Protein AF-A0A0C3CID0-F1 (afdb_monomer_lite)

Organism: Piloderma croceum (strain F 1598) (NCBI:txid765440)

Radius of gyration: 25.65 Å; chains: 1; bounding box: 60×82×74 Å

Secondary structure (DSSP, 8-state):
-HHHHHHHHHHHHHHIIII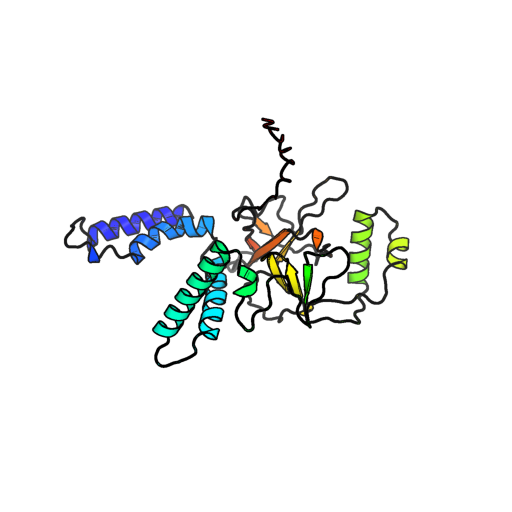ITT-GGGGGGS-HHHHHHHTHHHHHHHH--HHHHHHHHHHHHHHHHHHH---SSSHHHHHHHHHHHHHHHHHHHHHSS-TTTSS-BTBPPTTPPPTTEE--TT-TTEEEEEEEESS----HHHHHHHHHHHHHHH---HHHHHHHS-S---EEEEEEESTT--EEE-TTTS---TT-----EEEE-EEETTEEE--SB--TT--TTTS--EES-B-------GGGEEEEEEEEE----TTS---EEEE--TTTS--------------------

Sequence (293 aa):
IDELEAKIHIWVDLYEEYYYQYREDRLSVCTTVVHGLLHIPENIRYCAPSWATWTFHIERMCGDFQGHLGSKSAPASNINKHVLHGAYLDQLGNRFDMSNELSEVGKKPKGALSQNETIKGSYEDYILRTPHKKKYRPDDNMRRMITDYFREITQANRNTIKARLPDNMPLWGKFHIAHSGDSVRCTMATSRKRSERNMSFVRFELIVFDEPKMIPFLTDGKDATQELTFYRTETAPIITDLATIRAVIGRVQTTGGPSTQQHWGIIDRSSALTRTTFEERDSLSDEDDDDSD

pLDDT: mean 71.73, std 16.12, range [27.69, 97.31]

Structure (mmCIF, N/CA/C/O backbone):
data_AF-A0A0C3CID0-F1
#
_entry.id   AF-A0A0C3CID0-F1
#
loop_
_atom_site.group_PDB
_atom_site.id
_atom_site.type_symbol
_atom_site.label_atom_id
_atom_site.label_alt_id
_atom_site.label_comp_id
_atom_site.label_asym_id
_atom_site.label_entity_id
_atom_site.label_seq_id
_atom_site.pdbx_PDB_ins_code
_atom_site.Cartn_x
_atom_site.Cartn_y
_atom_site.Cartn_z
_atom_site.occupancy
_atom_site.B_iso_or_equiv
_atom_site.auth_seq_id
_atom_site.auth_comp_id
_atom_site.auth_asym_id
_atom_site.auth_atom_id
_atom_site.pdbx_PDB_model_num
ATOM 1 N N . ILE A 1 1 ? 6.503 0.877 21.123 1.00 82.88 1 ILE A N 1
ATOM 2 C CA . ILE A 1 1 ? 5.180 0.223 21.282 1.00 82.88 1 ILE A CA 1
ATOM 3 C C . ILE A 1 1 ? 5.107 -0.426 22.655 1.00 82.88 1 ILE A C 1
ATOM 5 O O . ILE A 1 1 ? 4.116 -0.226 23.335 1.00 82.88 1 ILE A O 1
ATOM 9 N N . ASP A 1 2 ? 6.182 -1.064 23.108 1.00 88.50 2 ASP A N 1
ATOM 10 C CA . ASP A 1 2 ? 6.264 -1.681 24.443 1.00 88.50 2 ASP A CA 1
ATOM 11 C C . ASP A 1 2 ? 5.981 -0.686 25.584 1.00 88.50 2 ASP A C 1
ATOM 13 O O . ASP A 1 2 ? 5.233 -0.982 26.506 1.00 88.50 2 ASP A O 1
ATOM 17 N N . GLU A 1 3 ? 6.469 0.556 25.476 1.00 92.19 3 GLU A N 1
ATOM 18 C CA . GLU A 1 3 ? 6.123 1.615 26.439 1.00 92.19 3 GLU A CA 1
ATOM 19 C C . GLU A 1 3 ? 4.618 1.959 26.436 1.00 92.19 3 GLU A C 1
ATOM 21 O O . GLU A 1 3 ? 4.040 2.247 27.482 1.00 92.19 3 GLU A O 1
ATOM 26 N N . LEU A 1 4 ? 3.969 1.937 25.266 1.00 89.00 4 LEU A N 1
ATOM 27 C CA . LEU A 1 4 ? 2.528 2.183 25.148 1.00 89.00 4 LEU A CA 1
ATOM 28 C C . LEU A 1 4 ? 1.735 1.039 25.783 1.00 89.00 4 LEU A C 1
ATOM 30 O O . LEU A 1 4 ? 0.778 1.300 26.501 1.00 89.00 4 LEU A O 1
ATOM 34 N N . GLU A 1 5 ? 2.146 -0.202 25.534 1.00 93.69 5 GLU A N 1
ATOM 35 C CA . GLU A 1 5 ? 1.552 -1.396 26.134 1.00 93.69 5 GLU A CA 1
ATOM 36 C C . GLU A 1 5 ? 1.617 -1.348 27.657 1.00 93.69 5 GLU A C 1
ATOM 38 O O . GLU A 1 5 ? 0.580 -1.424 28.311 1.00 93.69 5 GLU A O 1
ATOM 43 N N . ALA A 1 6 ? 2.798 -1.079 28.219 1.00 95.81 6 ALA A N 1
ATOM 44 C CA . ALA A 1 6 ? 2.963 -0.922 29.660 1.00 95.81 6 ALA A CA 1
ATOM 45 C C . ALA A 1 6 ? 2.049 0.177 30.233 1.00 95.81 6 ALA A C 1
ATOM 47 O O . ALA A 1 6 ? 1.400 -0.023 31.258 1.00 95.81 6 ALA A O 1
ATOM 48 N N . LYS A 1 7 ? 1.943 1.329 29.557 1.00 96.56 7 LYS A N 1
ATOM 49 C CA . LYS A 1 7 ? 1.062 2.428 29.988 1.00 96.56 7 LYS A CA 1
ATOM 50 C C . LYS A 1 7 ? -0.418 2.066 29.927 1.00 96.56 7 LYS A C 1
ATOM 52 O O . LYS A 1 7 ? -1.167 2.489 30.802 1.00 96.56 7 LYS A O 1
ATOM 57 N N . ILE A 1 8 ? -0.842 1.327 28.903 1.00 95.81 8 ILE A N 1
ATOM 58 C CA . ILE A 1 8 ? -2.231 0.881 28.768 1.00 95.81 8 ILE A CA 1
ATOM 59 C C . ILE A 1 8 ? -2.575 -0.110 29.878 1.00 95.81 8 ILE A C 1
ATOM 61 O O . ILE A 1 8 ? -3.615 0.064 30.503 1.00 95.81 8 ILE A O 1
ATOM 65 N N . HIS A 1 9 ? -1.702 -1.080 30.167 1.00 96.06 9 HIS A N 1
ATOM 66 C CA . HIS A 1 9 ? -1.910 -2.010 31.280 1.00 96.06 9 HIS A CA 1
ATOM 67 C C . HIS A 1 9 ? -2.078 -1.269 32.607 1.00 96.06 9 HIS A C 1
ATOM 69 O O . HIS A 1 9 ? -3.109 -1.419 33.251 1.00 96.06 9 HIS A O 1
ATOM 75 N N . ILE A 1 10 ? -1.148 -0.366 32.937 1.00 97.31 10 ILE A N 1
ATOM 76 C CA . ILE A 1 10 ? -1.233 0.453 34.158 1.00 97.31 10 ILE A CA 1
ATOM 77 C C . ILE A 1 10 ? -2.547 1.245 34.207 1.00 97.31 10 ILE A C 1
ATOM 79 O O . ILE A 1 10 ? -3.172 1.363 35.257 1.00 97.31 10 ILE A O 1
ATOM 83 N N . TRP A 1 11 ? -2.972 1.818 33.080 1.00 97.00 11 TRP A N 1
ATOM 84 C CA . TRP A 1 11 ? -4.213 2.584 33.026 1.00 97.00 11 TRP A CA 1
ATOM 85 C C . TRP A 1 11 ? -5.449 1.706 33.256 1.00 97.00 11 TRP A C 1
ATOM 87 O O . TRP A 1 11 ? -6.351 2.124 33.981 1.00 97.00 11 TRP A O 1
ATOM 97 N N . VAL A 1 12 ? -5.495 0.509 32.660 1.00 96.00 12 VAL A N 1
ATOM 98 C CA . VAL A 1 12 ? -6.604 -0.441 32.839 1.00 96.00 12 VAL A CA 1
ATOM 99 C C . VAL A 1 12 ? -6.645 -0.947 34.280 1.00 96.00 12 VAL A C 1
ATOM 101 O O . VAL A 1 12 ? -7.720 -0.925 34.867 1.00 96.00 12 VAL A O 1
ATOM 104 N N . ASP A 1 13 ? -5.501 -1.272 34.885 1.00 95.62 13 ASP A N 1
ATOM 105 C CA . ASP A 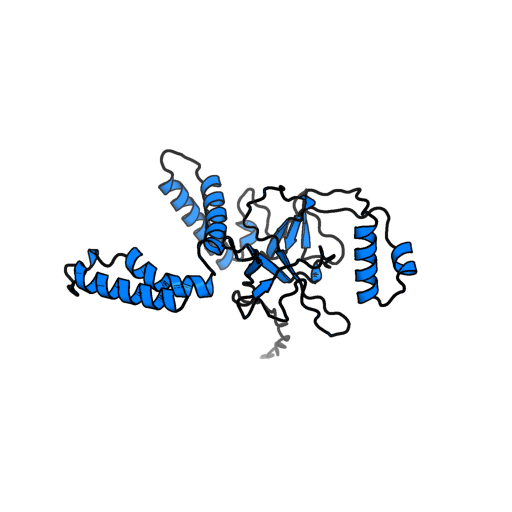1 13 ? -5.422 -1.698 36.291 1.00 95.62 13 ASP A CA 1
ATOM 106 C C . ASP A 1 13 ? -5.985 -0.621 37.237 1.00 95.62 13 ASP A C 1
ATOM 108 O O . ASP A 1 13 ? -6.810 -0.903 38.108 1.00 95.62 13 ASP A O 1
ATOM 112 N N . LEU A 1 14 ? -5.608 0.646 37.022 1.00 97.00 14 LEU A N 1
ATOM 113 C CA . LEU A 1 14 ? -6.138 1.778 37.791 1.00 97.00 14 LEU A CA 1
ATOM 114 C C . LEU A 1 14 ? -7.636 2.002 37.538 1.00 97.00 14 LEU A C 1
ATOM 116 O O . LEU A 1 14 ? -8.379 2.370 38.449 1.00 97.00 14 LEU A O 1
ATOM 120 N N . TYR A 1 15 ? -8.102 1.800 36.304 1.00 96.19 15 TYR A N 1
ATOM 121 C CA . TYR A 1 15 ? -9.524 1.891 35.978 1.00 96.19 15 TYR A CA 1
ATOM 122 C C . TYR A 1 15 ? -10.327 0.803 36.699 1.00 96.19 15 TYR A C 1
ATOM 124 O O . TYR A 1 15 ? -11.385 1.088 37.273 1.00 96.19 15 TYR A O 1
ATOM 132 N N . GLU A 1 16 ? -9.820 -0.428 36.697 1.00 95.00 16 GLU A N 1
ATOM 133 C CA . GLU A 1 16 ? -10.435 -1.549 37.394 1.00 95.00 16 GLU A CA 1
ATOM 134 C C . GLU A 1 16 ? -10.455 -1.319 38.907 1.00 95.00 16 GLU A C 1
ATOM 136 O O . GLU A 1 16 ? -11.486 -1.544 39.536 1.00 95.00 16 GLU A O 1
ATOM 141 N N . GLU A 1 17 ? -9.390 -0.766 39.489 1.00 96.50 17 GLU A N 1
ATOM 142 C CA . GLU A 1 17 ? -9.350 -0.403 40.907 1.00 96.50 17 GLU A CA 1
ATOM 143 C C . GLU A 1 17 ? -10.386 0.679 41.263 1.00 96.50 17 GLU A C 1
ATOM 145 O O . GLU A 1 17 ? -11.175 0.509 42.198 1.00 96.50 17 GLU A O 1
ATOM 150 N N . TYR A 1 18 ? -10.428 1.788 40.517 1.00 96.06 18 TYR A N 1
ATOM 151 C CA . TYR A 1 18 ? -11.278 2.928 40.873 1.00 96.06 18 TYR A CA 1
ATOM 152 C C . TYR A 1 18 ? -12.758 2.727 40.531 1.00 96.06 18 TYR A C 1
ATOM 154 O O . TYR A 1 18 ? -13.631 3.121 41.316 1.00 96.06 18 TYR A O 1
ATOM 162 N N . TYR A 1 19 ? -13.061 2.131 39.376 1.00 94.81 19 TYR A N 1
ATOM 163 C CA . TYR A 1 19 ? -14.426 2.057 38.850 1.00 94.81 19 TYR A CA 1
ATOM 164 C C . TYR A 1 19 ? -15.046 0.672 39.018 1.00 94.81 19 TYR A C 1
ATOM 166 O O . TYR A 1 19 ? -16.114 0.565 39.634 1.00 94.81 19 TYR A O 1
ATOM 174 N N . TYR A 1 20 ? -14.388 -0.379 38.516 1.00 95.00 20 TYR A N 1
ATOM 175 C CA . TYR A 1 20 ? -14.896 -1.754 38.619 1.00 95.00 20 TYR A CA 1
ATOM 176 C C . TYR A 1 20 ? -14.873 -2.255 40.069 1.00 95.00 20 TYR A C 1
ATOM 178 O O . TYR A 1 20 ? -15.806 -2.926 40.512 1.00 95.00 20 TYR A O 1
ATOM 186 N N . GLN A 1 21 ? -13.855 -1.858 40.836 1.00 95.19 21 GLN A N 1
ATOM 187 C CA . GLN A 1 21 ? -13.603 -2.257 42.223 1.00 95.19 21 GLN A CA 1
ATOM 188 C C . GLN A 1 21 ? -13.567 -3.779 42.421 1.00 95.19 21 GLN A C 1
ATOM 190 O O . GLN A 1 21 ? -13.767 -4.255 43.537 1.00 95.19 21 GLN A O 1
ATOM 195 N N . TYR A 1 22 ? -13.354 -4.539 41.342 1.00 92.62 22 TYR A N 1
ATOM 196 C CA . TYR A 1 22 ? -13.409 -6.001 41.318 1.00 92.62 22 TYR A CA 1
ATOM 197 C C . TYR A 1 22 ? -14.726 -6.577 41.860 1.00 92.62 22 TYR A C 1
ATOM 199 O O . TYR A 1 22 ? -14.738 -7.636 42.490 1.00 92.62 22 TYR A O 1
ATOM 207 N N . ARG A 1 23 ? -15.847 -5.876 41.634 1.00 93.25 23 ARG A N 1
ATOM 208 C CA . ARG A 1 23 ? -17.175 -6.325 42.068 1.00 93.25 23 ARG A CA 1
ATOM 209 C C . ARG A 1 23 ? -18.068 -6.666 40.886 1.00 93.25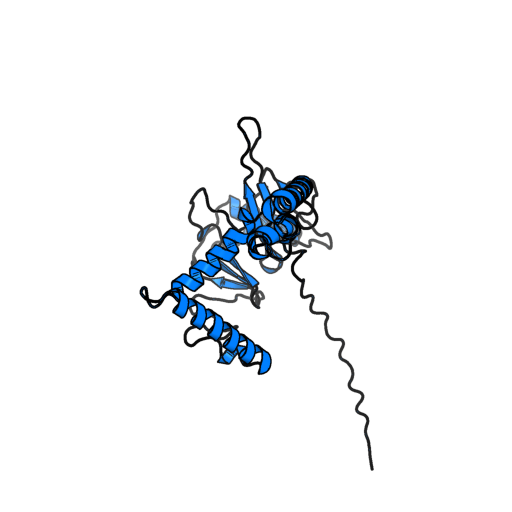 23 ARG A C 1
ATOM 211 O O . ARG A 1 23 ? -18.251 -5.865 39.974 1.00 93.25 23 ARG A O 1
ATOM 218 N N . GLU A 1 24 ? -18.686 -7.839 40.947 1.00 91.81 24 GLU A N 1
ATOM 219 C CA . GLU A 1 24 ? -19.520 -8.373 39.868 1.00 91.81 24 GLU A CA 1
ATOM 220 C C . GLU A 1 24 ? -20.751 -7.495 39.573 1.00 91.81 24 GLU A C 1
ATOM 222 O O . GLU A 1 24 ? -21.125 -7.323 38.414 1.00 91.81 24 GLU A O 1
ATOM 227 N N . ASP A 1 25 ? -21.314 -6.822 40.589 1.00 94.94 25 ASP A N 1
ATOM 228 C CA . ASP A 1 25 ? -22.433 -5.878 40.424 1.00 94.94 25 ASP A CA 1
ATOM 229 C C . ASP A 1 25 ? -22.082 -4.656 39.554 1.00 94.94 25 ASP A C 1
ATOM 231 O O . ASP A 1 25 ? -22.969 -3.929 39.103 1.00 94.94 25 ASP A O 1
ATOM 235 N N . ARG A 1 26 ? -20.790 -4.439 39.286 1.00 92.25 26 ARG A N 1
ATOM 236 C CA . ARG A 1 26 ? -20.262 -3.328 38.491 1.00 92.25 26 ARG A CA 1
ATOM 237 C C . ARG A 1 26 ? -19.734 -3.734 37.126 1.00 92.25 26 ARG A C 1
ATOM 239 O O . ARG A 1 26 ? -19.148 -2.897 36.449 1.00 92.25 26 ARG A O 1
ATOM 246 N N . LEU A 1 27 ? -19.972 -4.964 36.675 1.00 91.00 27 LEU A N 1
ATOM 247 C CA . LEU A 1 27 ? -19.463 -5.456 35.389 1.00 91.00 27 LEU A CA 1
ATOM 248 C C . LEU A 1 27 ? -19.828 -4.552 34.193 1.00 91.00 27 LEU A C 1
ATOM 250 O O . LEU A 1 27 ? -19.095 -4.493 33.210 1.00 91.00 27 LEU A O 1
ATOM 254 N N . SER A 1 28 ? -20.918 -3.785 34.291 1.00 92.25 28 SER A N 1
ATOM 255 C CA . SER A 1 28 ? -21.330 -2.804 33.280 1.00 92.25 28 SER A CA 1
ATOM 256 C C . SER A 1 28 ? -20.288 -1.715 32.979 1.00 92.25 28 SER A C 1
ATOM 258 O O . SER A 1 28 ? -20.345 -1.122 31.901 1.00 92.25 28 SER A O 1
ATOM 260 N N . VAL A 1 29 ? -19.329 -1.456 33.880 1.00 92.44 29 VAL A N 1
ATOM 261 C CA . VAL A 1 29 ? -18.233 -0.497 33.640 1.00 92.44 29 VAL A CA 1
ATOM 262 C C . VAL A 1 29 ? -17.085 -1.105 32.827 1.00 92.44 29 VAL A C 1
ATOM 264 O O . VAL A 1 29 ? -16.349 -0.373 32.166 1.00 92.44 29 VAL A O 1
ATOM 267 N N . CYS A 1 30 ? -16.970 -2.436 32.784 1.00 90.25 30 CYS A N 1
ATOM 268 C CA . CYS A 1 30 ? -15.987 -3.170 31.980 1.00 90.25 30 CYS A CA 1
ATOM 269 C C . CYS A 1 30 ? -16.440 -3.255 30.518 1.00 90.25 30 CYS A C 1
ATOM 271 O O . CYS A 1 30 ? -16.705 -4.322 29.964 1.00 90.25 30 CYS A O 1
ATOM 273 N N . THR A 1 31 ? -16.588 -2.092 29.890 1.00 91.94 31 THR A N 1
ATOM 274 C CA . THR A 1 31 ? -17.070 -1.999 28.513 1.00 91.94 31 THR A CA 1
ATOM 275 C C . THR A 1 31 ? -16.071 -2.601 27.527 1.00 91.94 31 THR A C 1
ATOM 277 O O . THR A 1 31 ? -14.855 -2.570 27.729 1.00 91.94 31 THR A O 1
ATOM 280 N N . THR A 1 32 ? -16.577 -3.057 26.382 1.00 88.50 32 THR A N 1
ATOM 281 C CA . THR A 1 32 ? -15.747 -3.530 25.264 1.00 88.50 32 THR A CA 1
ATOM 282 C C . THR A 1 32 ? -14.724 -2.485 24.809 1.00 88.50 32 THR A C 1
ATOM 284 O O . THR A 1 32 ? -13.664 -2.848 24.316 1.00 88.50 32 THR A O 1
ATOM 287 N N . VAL A 1 33 ? -15.005 -1.190 24.997 1.00 88.44 33 VAL A N 1
ATOM 288 C CA . VAL A 1 33 ? -14.069 -0.106 24.664 1.00 88.44 33 VAL A CA 1
ATOM 289 C C . VAL A 1 33 ? -12.833 -0.148 25.562 1.00 88.44 33 VAL A C 1
ATOM 291 O O . VAL A 1 33 ? -11.723 -0.035 25.051 1.00 88.44 33 VAL A O 1
ATOM 294 N N . VAL A 1 34 ? -13.015 -0.352 26.872 1.00 89.56 34 VAL A N 1
ATOM 295 C CA . VAL A 1 34 ? -11.910 -0.465 27.838 1.00 89.56 34 VAL A CA 1
ATOM 296 C C . VAL A 1 34 ? -11.071 -1.703 27.534 1.00 89.56 34 VAL A C 1
ATOM 298 O O . VAL A 1 34 ? -9.857 -1.594 27.393 1.00 89.56 34 VAL A O 1
ATOM 301 N N . HIS A 1 35 ? -11.714 -2.855 27.317 1.00 88.38 35 HIS A N 1
ATOM 302 C CA . HIS A 1 35 ? -11.013 -4.077 26.912 1.00 88.38 35 HIS A CA 1
ATOM 303 C C . HIS A 1 35 ? -10.277 -3.906 25.572 1.00 88.38 35 HIS A C 1
ATOM 305 O O . HIS A 1 35 ? -9.153 -4.370 25.403 1.00 88.38 35 HIS A O 1
ATOM 311 N N . GLY A 1 36 ? -10.877 -3.173 24.631 1.00 88.56 36 GLY A N 1
ATOM 312 C CA . GLY A 1 36 ? -10.288 -2.853 23.334 1.00 88.56 36 GLY A CA 1
ATOM 313 C C . GLY A 1 36 ? -8.955 -2.106 23.421 1.00 88.56 36 GLY A C 1
ATOM 314 O O . GLY A 1 36 ? -8.133 -2.256 22.518 1.00 88.56 36 GLY A O 1
ATOM 315 N N . LEU A 1 37 ? -8.706 -1.346 24.497 1.00 90.69 37 LEU A N 1
ATOM 316 C CA . LEU A 1 37 ? -7.433 -0.646 24.698 1.00 90.69 37 LEU A CA 1
ATOM 317 C C . LEU A 1 37 ? -6.260 -1.622 24.819 1.00 90.69 37 LEU A C 1
ATOM 319 O O . LEU A 1 37 ? -5.212 -1.366 24.231 1.00 90.69 37 LEU A O 1
ATOM 323 N N . LEU A 1 38 ? -6.451 -2.749 25.514 1.00 91.94 38 LEU A N 1
ATOM 324 C CA . LEU A 1 38 ? -5.417 -3.775 25.710 1.00 91.94 38 LEU A CA 1
ATOM 325 C C . LEU A 1 38 ? -4.932 -4.364 24.381 1.00 91.94 38 LEU A C 1
ATOM 327 O O . LEU A 1 38 ? -3.765 -4.708 24.245 1.00 91.94 38 LEU A O 1
ATOM 331 N N . HIS A 1 39 ? -5.806 -4.399 23.375 1.00 88.69 39 HIS A N 1
ATOM 332 C CA . HIS A 1 39 ? -5.484 -4.909 22.043 1.00 88.69 39 HIS A CA 1
ATOM 333 C C . HIS A 1 39 ? -4.785 -3.878 21.154 1.00 88.69 39 HIS A C 1
ATOM 335 O O . HIS A 1 39 ? -4.296 -4.226 20.085 1.00 88.69 39 HIS A O 1
ATOM 341 N N . ILE A 1 40 ? -4.730 -2.594 21.532 1.00 84.56 40 ILE A N 1
ATOM 342 C CA . ILE A 1 40 ? -4.138 -1.545 20.685 1.00 84.56 40 ILE A CA 1
ATOM 343 C C . ILE A 1 40 ? -2.660 -1.817 20.366 1.00 84.56 40 ILE A C 1
ATOM 345 O O . ILE A 1 40 ? -2.310 -1.727 19.190 1.00 84.56 40 ILE A O 1
ATOM 349 N N . PRO A 1 41 ? -1.772 -2.136 21.327 1.00 86.44 41 PRO A N 1
ATOM 350 C CA . PRO A 1 41 ? -0.364 -2.390 21.031 1.00 86.44 41 PRO A CA 1
ATOM 351 C C . PRO A 1 41 ? -0.165 -3.567 20.078 1.00 86.44 41 PRO A C 1
ATOM 353 O O . PRO A 1 41 ? 0.559 -3.429 19.093 1.00 86.44 41 PRO A O 1
ATOM 356 N N . GLU A 1 42 ? -0.845 -4.688 20.322 1.00 80.19 42 GLU A N 1
ATOM 357 C CA . GLU A 1 42 ? -0.802 -5.869 19.457 1.00 80.19 42 GLU A CA 1
ATOM 358 C C . GLU A 1 42 ? -1.352 -5.558 18.062 1.00 80.19 42 GLU A C 1
ATOM 360 O O . GLU A 1 42 ? -0.685 -5.815 17.060 1.00 80.19 42 GLU A O 1
ATOM 365 N N . ASN A 1 43 ? -2.489 -4.864 17.986 1.00 77.56 43 ASN A N 1
ATOM 366 C CA . ASN A 1 43 ? -3.041 -4.379 16.726 1.00 77.56 43 ASN A CA 1
ATOM 367 C C . ASN A 1 43 ? -2.072 -3.442 15.996 1.00 77.56 43 ASN A C 1
ATOM 369 O O . ASN A 1 43 ? -1.980 -3.506 14.777 1.00 77.56 43 ASN A O 1
ATOM 373 N N . ILE A 1 44 ? -1.322 -2.585 16.692 1.00 75.69 44 ILE A N 1
ATOM 374 C CA . ILE A 1 44 ? -0.307 -1.727 16.064 1.00 75.69 44 ILE A CA 1
ATOM 375 C C . ILE A 1 44 ? 0.883 -2.555 15.572 1.00 75.69 44 ILE A C 1
ATOM 377 O O . ILE A 1 44 ? 1.435 -2.234 14.524 1.00 75.69 44 ILE A O 1
ATOM 381 N N . ARG A 1 45 ? 1.297 -3.608 16.281 1.00 74.31 45 ARG A N 1
ATOM 382 C CA . ARG A 1 45 ? 2.371 -4.499 15.810 1.00 74.31 45 ARG A CA 1
ATOM 383 C C . ARG A 1 45 ? 1.936 -5.275 14.569 1.00 74.31 45 ARG A C 1
ATOM 385 O O . ARG A 1 45 ? 2.677 -5.320 13.596 1.00 74.31 45 ARG A O 1
ATOM 392 N N . TYR A 1 46 ? 0.721 -5.819 14.585 1.00 68.06 46 TYR A N 1
ATOM 393 C CA . TYR A 1 46 ? 0.196 -6.657 13.509 1.00 68.06 46 TYR A CA 1
ATOM 394 C C . TYR A 1 46 ? -0.267 -5.844 12.294 1.00 68.06 46 TYR A C 1
ATOM 396 O O . TYR A 1 46 ? -0.013 -6.192 11.142 1.00 68.06 46 TYR A O 1
ATOM 404 N N . CYS A 1 47 ? -0.945 -4.724 12.542 1.00 63.69 47 CYS A N 1
ATOM 405 C CA . CYS A 1 47 ? -1.567 -3.907 11.508 1.00 63.69 47 CYS A CA 1
ATOM 406 C C . CYS A 1 47 ? -0.831 -2.592 11.239 1.00 63.69 47 CYS A C 1
ATOM 408 O O . CYS A 1 47 ? -1.269 -1.877 10.349 1.00 63.69 47 CYS A O 1
ATOM 410 N N . ALA A 1 48 ? 0.264 -2.251 11.924 1.00 66.38 48 ALA A N 1
ATOM 411 C CA . ALA A 1 48 ? 0.847 -0.900 11.952 1.00 66.38 48 ALA A CA 1
ATOM 412 C C . ALA A 1 48 ? -0.075 0.137 12.651 1.00 66.38 48 ALA A C 1
ATOM 414 O O . ALA A 1 48 ? -1.225 -0.164 12.988 1.00 66.38 48 ALA A O 1
ATOM 415 N N . PRO A 1 49 ? 0.394 1.376 12.914 1.00 67.31 49 PRO A N 1
ATOM 416 C CA . PRO A 1 49 ? -0.413 2.394 13.582 1.00 67.31 49 PRO A CA 1
ATOM 417 C C . PRO A 1 49 ? -1.780 2.592 12.918 1.00 67.31 49 PRO A C 1
ATOM 419 O O . PRO A 1 49 ? -1.871 2.707 11.697 1.00 67.31 49 PRO A O 1
ATOM 422 N N . SER A 1 50 ? -2.843 2.691 13.724 1.00 64.50 50 SER A N 1
ATOM 423 C CA . SER A 1 50 ? -4.229 2.824 13.243 1.00 64.50 50 SER A CA 1
ATOM 424 C C . SER A 1 50 ? -4.384 3.930 12.186 1.00 64.50 50 SER A C 1
ATOM 426 O O . SER A 1 50 ? -4.952 3.712 11.116 1.00 64.50 50 SER A O 1
ATOM 428 N N . TRP A 1 51 ? -3.773 5.099 12.393 1.00 60.78 51 TRP A N 1
ATOM 429 C CA . TRP A 1 51 ? -3.861 6.186 11.417 1.00 60.78 51 TRP A CA 1
ATOM 430 C C . TRP A 1 51 ? -3.233 5.831 10.049 1.00 60.78 51 TRP A C 1
ATOM 432 O O . TRP A 1 51 ? -3.650 6.400 9.038 1.00 60.78 51 TRP A O 1
ATOM 442 N N . ALA A 1 52 ? -2.286 4.890 9.993 1.00 58.94 52 ALA A N 1
ATOM 443 C CA . ALA A 1 52 ? -1.649 4.432 8.762 1.00 58.94 52 ALA A CA 1
ATOM 444 C C . ALA A 1 52 ? -2.460 3.333 8.055 1.00 58.94 52 ALA A C 1
ATOM 446 O O . ALA A 1 52 ? -2.649 3.409 6.843 1.00 58.94 52 ALA A O 1
ATOM 447 N N . THR A 1 53 ? -2.980 2.356 8.802 1.00 59.50 53 THR A N 1
ATOM 448 C CA . THR A 1 53 ? -3.610 1.159 8.211 1.00 59.50 53 THR A CA 1
ATOM 449 C C . THR A 1 53 ? -5.123 1.135 8.353 1.00 59.50 53 THR A C 1
ATOM 451 O O . THR A 1 53 ? -5.830 0.891 7.377 1.00 59.50 53 THR A O 1
ATOM 454 N N . TRP A 1 54 ? -5.642 1.424 9.548 1.00 64.75 54 TRP A N 1
ATOM 455 C CA . TRP A 1 54 ? -7.081 1.417 9.814 1.00 64.75 54 TRP A CA 1
ATOM 456 C C . TRP A 1 54 ? -7.803 2.471 8.985 1.00 64.75 54 TRP A C 1
ATOM 458 O O . TRP A 1 54 ? -8.837 2.172 8.401 1.00 64.75 54 TRP A O 1
ATOM 468 N N . THR A 1 55 ? -7.227 3.672 8.856 1.00 65.44 55 THR A N 1
ATOM 469 C CA . THR A 1 55 ? -7.829 4.745 8.049 1.00 65.44 55 THR A CA 1
ATOM 470 C C . THR A 1 55 ? -8.123 4.281 6.626 1.00 65.44 55 THR A C 1
ATOM 472 O O . THR A 1 55 ? -9.208 4.537 6.131 1.00 65.44 55 THR A O 1
ATOM 475 N N . PHE A 1 56 ? -7.205 3.556 5.980 1.00 62.16 56 PHE A N 1
ATOM 476 C CA . PHE A 1 56 ? -7.401 3.104 4.602 1.00 62.16 56 PHE A CA 1
ATOM 477 C C . PHE A 1 56 ? -8.496 2.035 4.485 1.00 62.16 56 PHE A C 1
ATOM 479 O O . PHE A 1 56 ? -9.373 2.133 3.624 1.00 62.16 56 PHE A O 1
ATOM 486 N N . HIS A 1 57 ? -8.468 1.028 5.364 1.00 62.03 57 HIS A N 1
ATOM 487 C CA . HIS A 1 57 ? -9.496 -0.019 5.389 1.00 62.03 57 HIS A CA 1
ATOM 488 C C . HIS A 1 57 ? -10.876 0.565 5.683 1.00 62.03 57 HIS A C 1
ATOM 490 O O . HIS A 1 57 ? -11.839 0.251 4.987 1.00 62.03 57 HIS A O 1
ATOM 496 N N . ILE A 1 58 ? -10.953 1.483 6.647 1.00 69.50 58 ILE A N 1
ATOM 497 C CA . ILE A 1 58 ? -12.181 2.202 6.976 1.00 69.50 58 ILE A CA 1
ATOM 498 C C . ILE A 1 58 ? -12.615 3.128 5.852 1.00 69.50 58 ILE A C 1
ATOM 500 O O . ILE A 1 58 ? -13.795 3.146 5.551 1.00 69.50 58 ILE A O 1
ATOM 504 N N . GLU A 1 59 ? -11.726 3.856 5.180 1.00 69.81 59 GLU A N 1
ATOM 505 C CA . GLU A 1 59 ? -12.100 4.696 4.034 1.00 69.81 59 GLU A CA 1
ATOM 506 C C . GLU A 1 59 ? -12.713 3.862 2.907 1.00 69.81 59 GLU A C 1
ATOM 508 O O . GLU A 1 59 ? -13.734 4.249 2.335 1.00 69.81 59 GLU A O 1
ATOM 513 N N . ARG A 1 60 ? -12.131 2.694 2.612 1.00 66.31 60 ARG A N 1
ATOM 514 C CA . ARG A 1 60 ? -12.664 1.772 1.604 1.00 66.31 60 ARG A CA 1
ATOM 515 C C . ARG A 1 60 ? -14.022 1.212 2.021 1.00 66.31 60 ARG A C 1
ATOM 517 O O . ARG A 1 60 ? -14.949 1.232 1.216 1.00 66.31 60 ARG A O 1
ATOM 524 N N . MET A 1 61 ? -14.146 0.770 3.270 1.00 66.75 61 MET A N 1
ATOM 525 C CA . MET A 1 61 ? -15.394 0.248 3.827 1.00 66.75 61 MET A CA 1
ATOM 526 C C . MET A 1 61 ? -16.483 1.330 3.906 1.00 66.75 61 MET A C 1
ATOM 528 O O . MET A 1 61 ? -17.618 1.102 3.511 1.00 66.75 61 MET A O 1
ATOM 532 N N . CYS A 1 62 ? -16.14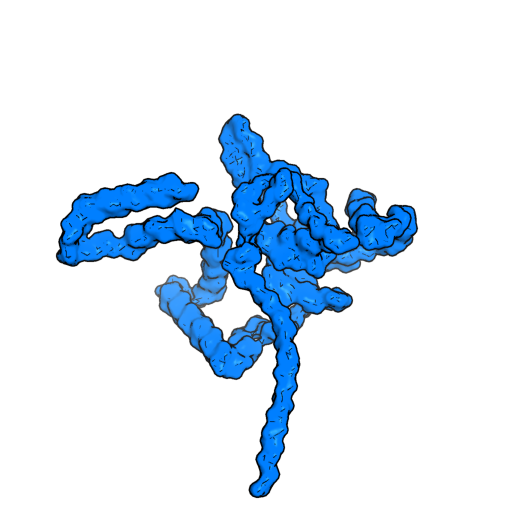8 2.544 4.341 1.00 69.50 62 CYS A N 1
ATOM 533 C CA . CYS A 1 62 ? -17.059 3.684 4.356 1.00 69.50 62 CYS A CA 1
ATOM 534 C C . CYS A 1 62 ? -17.488 4.084 2.945 1.00 69.50 62 CYS A C 1
ATOM 536 O O . CYS A 1 62 ? -18.648 4.434 2.759 1.00 69.50 62 CYS A O 1
ATOM 538 N N . GLY A 1 63 ? -16.591 4.028 1.956 1.00 72.00 63 GLY A N 1
ATOM 539 C CA . GLY A 1 63 ? -16.941 4.254 0.554 1.00 72.00 63 GLY A CA 1
ATOM 540 C C . GLY A 1 63 ? -17.937 3.218 0.030 1.00 72.00 63 GLY A C 1
ATOM 541 O O . GLY A 1 63 ? -18.899 3.578 -0.647 1.00 72.00 63 GLY A O 1
ATOM 542 N N . ASP A 1 64 ? -17.749 1.952 0.398 1.00 70.50 64 ASP A N 1
ATOM 543 C CA . ASP A 1 64 ? -18.689 0.877 0.080 1.00 70.50 64 ASP A CA 1
ATOM 544 C C . ASP A 1 64 ? -20.050 1.095 0.765 1.00 70.50 64 ASP A C 1
ATOM 546 O O . ASP A 1 64 ? -21.090 1.109 0.108 1.00 70.50 64 ASP A O 1
ATOM 550 N N . PHE A 1 65 ? -20.063 1.420 2.060 1.00 73.31 65 PHE A N 1
ATOM 551 C CA . PHE A 1 65 ? -21.295 1.752 2.782 1.00 73.31 65 PHE A CA 1
ATOM 552 C C . PHE A 1 65 ? -22.005 2.978 2.205 1.00 73.31 65 PHE A C 1
ATOM 554 O O . PHE A 1 65 ? -23.231 2.991 2.119 1.00 73.31 65 PHE A O 1
ATOM 561 N N . GLN A 1 66 ? -21.262 3.997 1.767 1.00 72.62 66 GLN A N 1
ATOM 562 C CA . GLN A 1 66 ? -21.824 5.169 1.094 1.00 72.62 66 GLN A CA 1
ATOM 563 C C . GLN A 1 66 ? -22.545 4.806 -0.205 1.00 72.62 66 GLN A C 1
ATOM 565 O O . GLN A 1 66 ? -23.613 5.359 -0.463 1.00 72.62 66 GLN A O 1
ATOM 570 N N . GLY A 1 67 ? -22.013 3.862 -0.987 1.00 67.75 67 GLY A N 1
ATOM 571 C CA . GLY A 1 67 ? -22.671 3.362 -2.197 1.00 67.75 67 GLY A CA 1
ATOM 572 C C . GLY A 1 67 ? -24.008 2.668 -1.917 1.00 67.75 67 GLY A C 1
ATOM 573 O O . GLY A 1 67 ? -24.930 2.760 -2.725 1.00 67.75 67 GLY A O 1
ATOM 574 N N . HIS A 1 68 ? -24.136 2.040 -0.747 1.00 68.12 68 HIS A N 1
ATOM 575 C CA . HIS A 1 68 ? -25.297 1.233 -0.359 1.00 68.12 68 HIS A CA 1
ATOM 576 C C . HIS A 1 68 ? -26.269 1.942 0.599 1.00 68.12 68 HIS A C 1
ATOM 578 O O . HIS A 1 68 ? -27.293 1.380 1.000 1.00 68.12 68 HIS A O 1
ATOM 584 N N . LEU A 1 69 ? -26.012 3.211 0.927 1.00 70.00 69 LEU A N 1
ATOM 585 C CA . LEU A 1 69 ? -26.921 4.083 1.674 1.00 70.00 69 LEU A CA 1
ATOM 586 C C . LEU A 1 69 ? -28.075 4.574 0.775 1.00 70.00 69 LEU A C 1
ATOM 588 O O . LEU A 1 69 ? -28.221 5.761 0.492 1.00 70.00 69 LEU A O 1
ATOM 592 N N . GLY A 1 70 ? -28.927 3.643 0.334 1.00 64.00 70 GLY A N 1
ATOM 593 C CA . GLY A 1 70 ? -30.046 3.917 -0.579 1.00 64.00 70 GLY A CA 1
ATOM 594 C C . GLY A 1 70 ? -31.188 4.752 0.023 1.00 64.00 70 GLY A C 1
ATOM 595 O O . GLY A 1 70 ? -31.948 5.370 -0.716 1.00 64.00 70 GLY A O 1
ATOM 596 N N . SER A 1 71 ? -31.307 4.822 1.357 1.00 68.75 71 SER A N 1
ATOM 597 C CA . SER A 1 71 ? -32.271 5.694 2.047 1.00 68.75 71 SER A CA 1
ATOM 598 C C . SER A 1 71 ? -31.646 6.417 3.237 1.00 68.75 71 SER A C 1
ATOM 600 O O . SER A 1 71 ? -31.014 5.803 4.099 1.00 68.75 71 SER A O 1
ATOM 602 N N . LYS A 1 72 ? -31.896 7.731 3.301 1.00 67.31 72 LYS A N 1
ATOM 603 C CA . LYS A 1 72 ? -31.442 8.635 4.368 1.00 67.31 72 LYS A CA 1
ATOM 604 C C . LYS A 1 72 ? -32.267 8.521 5.655 1.00 67.31 72 LYS A C 1
ATOM 606 O O . LYS A 1 72 ? -31.798 8.967 6.695 1.00 67.31 72 LYS A O 1
ATOM 611 N N . SER A 1 73 ? -33.471 7.944 5.601 1.00 78.38 73 SER A N 1
ATOM 612 C CA . SER A 1 73 ? -34.365 7.831 6.765 1.00 78.38 73 SER A CA 1
ATOM 613 C C . SER A 1 73 ? -34.106 6.590 7.625 1.00 78.38 73 SER A C 1
ATOM 615 O O . SER A 1 73 ? -34.448 6.594 8.802 1.00 78.38 73 SER A O 1
ATOM 617 N N . ALA A 1 74 ? -33.477 5.547 7.070 1.00 78.62 74 ALA A N 1
ATOM 618 C CA . ALA A 1 74 ? -33.146 4.312 7.791 1.00 78.62 74 ALA A CA 1
ATOM 619 C C . ALA A 1 74 ? -31.730 3.788 7.452 1.00 78.62 74 ALA A C 1
ATOM 621 O O . ALA A 1 74 ? -31.579 2.648 6.999 1.00 78.62 74 ALA A O 1
ATOM 622 N N . PRO A 1 75 ? -30.674 4.597 7.661 1.00 74.88 75 PRO A N 1
ATOM 623 C CA . PRO A 1 75 ? -29.313 4.271 7.231 1.00 74.88 75 PRO A CA 1
ATOM 624 C C . PRO A 1 75 ? -28.772 2.992 7.885 1.00 74.88 75 PRO A C 1
ATOM 626 O O . PRO A 1 75 ? -28.221 2.136 7.198 1.00 74.88 75 PRO A O 1
ATOM 629 N N . ALA A 1 76 ? -28.999 2.815 9.190 1.00 75.00 76 ALA A N 1
ATOM 630 C CA . ALA A 1 76 ? -28.516 1.649 9.928 1.00 75.00 76 ALA A CA 1
ATOM 631 C C . ALA A 1 76 ? -29.145 0.334 9.435 1.00 75.00 76 ALA A C 1
ATOM 633 O O . ALA A 1 76 ? -28.445 -0.660 9.270 1.00 75.00 76 ALA A O 1
ATOM 634 N N . SER A 1 77 ? -30.453 0.326 9.145 1.00 81.88 77 SER A N 1
ATOM 635 C CA . SER A 1 77 ? -31.141 -0.876 8.652 1.00 81.88 77 SER A CA 1
ATOM 636 C C . SER A 1 77 ? -30.664 -1.274 7.254 1.00 81.88 77 SER A C 1
ATOM 638 O O . SER A 1 77 ? -30.487 -2.460 6.985 1.00 81.88 77 SER A O 1
ATOM 640 N N . ASN A 1 78 ? -30.409 -0.295 6.382 1.00 78.88 78 ASN A N 1
ATOM 641 C CA . ASN A 1 78 ? -29.907 -0.554 5.033 1.00 78.88 78 ASN A CA 1
ATOM 642 C C . ASN A 1 78 ? -28.484 -1.104 5.041 1.00 78.88 78 ASN A C 1
ATOM 644 O O . ASN A 1 78 ? -28.232 -2.106 4.378 1.00 78.88 78 ASN A O 1
ATOM 648 N N . ILE A 1 79 ? -27.584 -0.501 5.825 1.00 79.00 79 ILE A N 1
ATOM 649 C CA . ILE A 1 79 ? -26.216 -1.011 5.974 1.00 79.00 79 ILE A CA 1
ATOM 650 C C . ILE A 1 79 ? -26.252 -2.432 6.541 1.00 79.00 79 ILE A C 1
ATOM 652 O O . ILE A 1 79 ? -25.606 -3.317 5.993 1.00 79.00 79 ILE A O 1
ATOM 656 N N . ASN A 1 80 ? -27.055 -2.681 7.581 1.00 82.56 80 ASN A N 1
ATOM 657 C CA . ASN A 1 80 ? -27.131 -4.003 8.200 1.00 82.56 80 ASN A CA 1
ATOM 658 C C . ASN A 1 80 ? -27.628 -5.074 7.214 1.00 82.56 80 ASN A C 1
ATOM 660 O O . ASN A 1 80 ? -27.039 -6.144 7.107 1.00 82.56 80 ASN A O 1
ATOM 664 N N . LYS A 1 81 ? -28.669 -4.766 6.428 1.00 83.38 81 LYS A N 1
ATOM 665 C CA . LYS A 1 81 ? -29.156 -5.662 5.366 1.00 83.38 81 LYS A CA 1
ATOM 666 C C . LYS A 1 81 ? -28.116 -5.877 4.272 1.00 83.38 81 LYS A C 1
ATOM 668 O O . LYS A 1 81 ? -27.992 -6.991 3.784 1.00 83.38 81 LYS A O 1
ATOM 673 N N . HIS A 1 82 ? -27.378 -4.836 3.895 1.00 79.06 82 HIS A N 1
ATOM 674 C CA . HIS A 1 82 ? -26.337 -4.946 2.882 1.00 79.06 82 HIS A CA 1
ATOM 675 C C . HIS A 1 82 ? -25.202 -5.871 3.338 1.00 79.06 82 HIS A C 1
ATOM 677 O O . HIS A 1 82 ? -24.871 -6.813 2.625 1.00 79.06 82 HIS A O 1
ATOM 683 N N . VAL A 1 83 ? -24.685 -5.669 4.554 1.00 80.50 83 VAL A N 1
ATOM 684 C CA . VAL A 1 83 ? -23.657 -6.538 5.148 1.00 80.50 83 VAL A CA 1
ATOM 685 C C . VAL A 1 83 ? -24.167 -7.976 5.279 1.00 80.50 83 VAL A C 1
ATOM 687 O O . VAL A 1 83 ? -23.471 -8.910 4.886 1.00 80.50 83 VAL A O 1
ATOM 690 N N . LEU A 1 84 ? -25.398 -8.164 5.767 1.00 84.00 84 LEU A N 1
ATOM 691 C CA . LEU A 1 84 ? -26.006 -9.486 5.929 1.00 84.00 84 LEU A CA 1
ATOM 692 C C . LEU A 1 84 ? -26.161 -10.222 4.592 1.00 84.00 84 LEU A C 1
ATOM 694 O O . LEU A 1 84 ? -25.783 -11.384 4.475 1.00 84.00 84 LEU A O 1
ATOM 698 N N . HIS A 1 85 ? -26.706 -9.551 3.577 1.00 81.50 85 HIS A N 1
ATOM 699 C CA . HIS A 1 85 ? -26.906 -10.152 2.260 1.00 81.50 85 HIS A CA 1
ATOM 700 C C . HIS A 1 85 ? -25.575 -10.414 1.550 1.00 81.50 85 HIS A C 1
ATOM 702 O O . HIS A 1 85 ? -25.446 -11.449 0.904 1.00 81.50 85 HIS A O 1
ATOM 708 N N . GLY A 1 86 ? -24.579 -9.535 1.710 1.00 76.31 86 GLY A N 1
ATOM 709 C CA . GLY A 1 86 ? -23.220 -9.773 1.223 1.00 76.31 86 GLY A CA 1
ATOM 710 C C . GLY A 1 86 ? -22.613 -11.039 1.831 1.00 76.31 86 GLY A C 1
ATOM 711 O O . GLY A 1 86 ? -22.143 -11.902 1.098 1.00 76.31 86 GLY A O 1
ATOM 712 N N . ALA A 1 87 ? -22.721 -11.211 3.152 1.00 79.06 87 ALA A N 1
ATOM 713 C CA . ALA A 1 87 ? -22.234 -12.409 3.837 1.00 79.06 87 ALA A CA 1
ATOM 714 C C . ALA A 1 87 ? -22.958 -13.692 3.391 1.00 79.06 87 ALA A C 1
ATOM 716 O O . ALA A 1 87 ? -22.321 -14.730 3.215 1.00 79.06 87 ALA A O 1
ATOM 717 N N . TYR A 1 88 ? -24.277 -13.636 3.172 1.00 81.81 88 TYR A N 1
ATOM 718 C CA . TYR A 1 88 ? -25.030 -14.777 2.640 1.00 81.81 88 TYR A CA 1
ATOM 719 C C . TYR A 1 88 ? -24.604 -15.147 1.220 1.00 81.81 88 TYR A C 1
ATOM 721 O O . TYR A 1 88 ? -24.453 -16.331 0.926 1.00 81.81 88 TYR A O 1
ATOM 729 N N . LEU A 1 89 ? -24.382 -14.158 0.351 1.00 77.31 89 LEU A N 1
ATOM 730 C CA . LEU A 1 89 ? -23.903 -14.399 -1.009 1.00 77.31 89 LEU A CA 1
ATOM 731 C C . LEU A 1 89 ? -22.494 -14.996 -1.011 1.00 77.31 89 LEU A C 1
ATOM 733 O O . LEU A 1 89 ? -22.272 -15.972 -1.722 1.00 77.31 89 LEU A O 1
ATOM 737 N N . ASP A 1 90 ? -21.581 -14.496 -0.175 1.00 71.62 90 ASP A N 1
ATOM 738 C CA . ASP A 1 90 ? -20.240 -15.074 -0.023 1.00 71.62 90 ASP A CA 1
ATOM 739 C C . ASP A 1 90 ? -20.302 -16.513 0.505 1.00 71.62 90 ASP A C 1
ATOM 741 O O . ASP A 1 90 ? -19.624 -17.400 -0.011 1.00 71.62 90 ASP A O 1
ATOM 745 N N . GLN A 1 91 ? -21.152 -16.786 1.499 1.00 79.94 91 GLN A N 1
ATOM 746 C CA . GLN A 1 91 ? -21.325 -18.137 2.032 1.00 79.94 91 GLN A CA 1
ATOM 747 C C . GLN A 1 91 ? -21.864 -19.104 0.970 1.00 79.94 91 GLN A C 1
ATOM 749 O O . GLN A 1 91 ? -21.382 -20.232 0.870 1.00 79.94 91 GLN A O 1
ATOM 754 N N . LEU A 1 92 ? -22.851 -18.679 0.178 1.00 79.62 92 LEU A N 1
ATOM 755 C CA . LEU A 1 92 ? -23.401 -19.479 -0.918 1.00 79.62 92 LEU A CA 1
ATOM 756 C C . LEU A 1 92 ? -22.377 -19.669 -2.043 1.00 79.62 92 LEU A C 1
ATOM 758 O O . LEU A 1 92 ? -22.227 -20.784 -2.540 1.00 79.62 92 LEU A O 1
ATOM 762 N N . GLY A 1 93 ? -21.640 -18.616 -2.398 1.00 75.38 93 GLY A N 1
ATOM 763 C CA . GLY A 1 93 ? -20.584 -18.653 -3.407 1.00 75.38 93 GLY A CA 1
ATOM 764 C C . GLY A 1 93 ? -19.451 -19.595 -3.025 1.00 75.38 93 GLY A C 1
ATOM 765 O O . GLY A 1 93 ? -18.983 -20.345 -3.873 1.00 75.38 93 GLY A O 1
ATOM 766 N N . ASN A 1 94 ? -19.068 -19.624 -1.747 1.00 72.25 94 ASN A N 1
ATOM 767 C CA . ASN A 1 94 ? -18.038 -20.531 -1.241 1.00 72.25 94 ASN A CA 1
ATOM 768 C C . ASN A 1 94 ? -18.543 -21.972 -1.095 1.00 72.25 94 ASN A C 1
ATOM 770 O O . ASN A 1 94 ? -17.813 -22.913 -1.382 1.00 72.25 94 ASN A O 1
ATOM 774 N N . ARG A 1 95 ? -19.787 -22.169 -0.638 1.00 78.69 95 ARG A N 1
ATOM 775 C CA . ARG A 1 95 ? -20.334 -23.512 -0.383 1.00 78.69 95 ARG A CA 1
ATOM 776 C C . ARG A 1 95 ? -20.651 -24.285 -1.661 1.00 78.69 95 ARG A C 1
ATOM 778 O O . ARG A 1 95 ? -20.579 -25.509 -1.651 1.00 78.69 95 ARG A O 1
ATOM 785 N N . PHE A 1 96 ? -21.053 -23.586 -2.715 1.00 79.56 96 PHE A N 1
ATOM 786 C CA . PHE A 1 96 ? -21.533 -24.194 -3.957 1.00 79.56 96 PHE A CA 1
ATOM 787 C C . PHE A 1 96 ? -20.662 -23.850 -5.172 1.00 79.56 96 PHE A C 1
ATOM 789 O O . PHE A 1 96 ? -21.088 -24.093 -6.294 1.00 79.56 96 PHE A O 1
ATOM 796 N N . ASP A 1 97 ? -19.488 -23.249 -4.953 1.00 71.12 97 ASP A N 1
ATOM 797 C CA . ASP A 1 97 ? -18.585 -22.740 -5.998 1.00 71.12 97 ASP A CA 1
ATOM 798 C C . ASP A 1 97 ? -19.266 -21.786 -7.006 1.00 71.12 97 ASP A C 1
ATOM 800 O O . ASP A 1 97 ? -18.831 -21.603 -8.137 1.00 71.12 97 ASP A O 1
ATOM 804 N N . MET A 1 98 ? -20.346 -21.120 -6.578 1.00 69.19 98 MET A N 1
ATOM 805 C CA . MET A 1 98 ? -21.149 -20.212 -7.411 1.00 69.19 98 MET A CA 1
ATOM 806 C C . MET A 1 98 ? -20.651 -18.761 -7.358 1.00 69.19 98 MET A C 1
ATOM 808 O O . MET A 1 98 ? -21.410 -17.800 -7.511 1.00 69.19 98 MET A O 1
ATOM 812 N N . SER A 1 99 ? -19.368 -18.565 -7.049 1.00 65.06 99 SER A N 1
ATOM 813 C CA . SER A 1 99 ? -18.785 -17.230 -6.869 1.00 65.06 99 SER A CA 1
ATOM 814 C C . SER A 1 99 ? -18.882 -16.360 -8.128 1.00 65.06 99 SER A C 1
ATOM 816 O O . SER A 1 99 ? -18.862 -15.131 -8.031 1.00 65.06 99 SER A O 1
ATOM 818 N N . ASN A 1 100 ? -18.977 -16.980 -9.307 1.00 61.81 100 ASN A N 1
ATOM 819 C CA . ASN A 1 100 ? -19.089 -16.284 -10.585 1.00 61.81 100 ASN A CA 1
ATOM 820 C C . ASN A 1 100 ? -20.538 -15.873 -10.879 1.00 61.81 100 ASN A C 1
ATOM 822 O O . ASN A 1 100 ? -20.784 -14.749 -11.314 1.00 61.81 100 ASN A O 1
ATOM 826 N N . GLU A 1 101 ? -21.492 -16.746 -10.578 1.00 66.50 101 GLU A N 1
ATOM 827 C CA . GLU A 1 101 ? -22.932 -16.585 -10.778 1.00 66.50 101 GLU A CA 1
ATOM 828 C C . GLU A 1 101 ? -23.537 -15.597 -9.777 1.00 66.50 101 GLU A C 1
ATOM 830 O O . GLU A 1 101 ? -24.463 -14.860 -10.111 1.00 66.50 101 GLU A O 1
ATOM 835 N N . LEU A 1 102 ? -22.997 -15.568 -8.554 1.00 63.56 102 LEU A N 1
ATOM 836 C CA . LEU A 1 102 ? -23.411 -14.667 -7.476 1.00 63.56 102 LEU A CA 1
ATOM 837 C C . LEU A 1 102 ? -22.654 -13.338 -7.472 1.00 63.56 102 LEU A C 1
ATOM 839 O O . LEU A 1 102 ? -22.956 -12.471 -6.647 1.00 63.56 102 LEU A O 1
ATOM 843 N N . SER A 1 103 ? -21.691 -13.145 -8.384 1.00 61.06 103 SER A N 1
ATOM 844 C CA . SER A 1 103 ? -21.143 -11.811 -8.618 1.00 61.06 103 SER A CA 1
ATOM 845 C C . SER A 1 103 ? -22.310 -10.898 -9.018 1.00 61.06 103 SER A C 1
ATOM 847 O O . SER A 1 103 ? -23.012 -11.171 -9.985 1.00 61.06 103 SER A O 1
ATOM 849 N N . GLU A 1 104 ? -22.611 -9.904 -8.173 1.00 54.88 104 GLU A N 1
ATOM 850 C CA . GLU A 1 104 ? -23.847 -9.1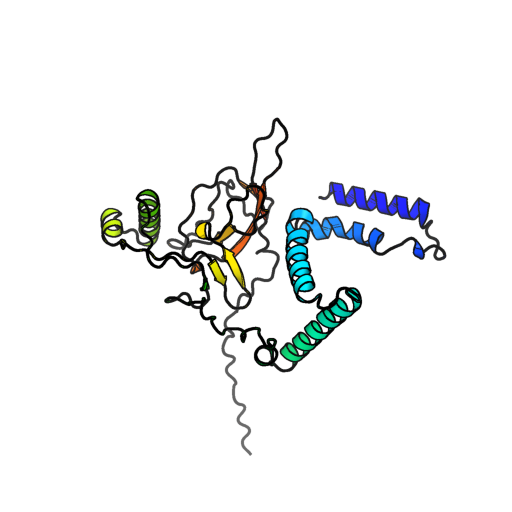06 -8.232 1.00 54.88 104 GLU A CA 1
ATOM 851 C C . GLU A 1 104 ? -24.258 -8.719 -9.662 1.00 54.88 104 GLU A C 1
ATOM 853 O O . GLU A 1 104 ? -23.407 -8.383 -10.482 1.00 54.88 104 GLU A O 1
ATOM 858 N N . VAL A 1 105 ? -25.565 -8.641 -9.944 1.00 45.84 105 VAL A N 1
ATOM 859 C CA . VAL A 1 105 ? -26.092 -8.074 -11.199 1.00 45.84 105 VAL A CA 1
ATOM 860 C C . VAL A 1 105 ? -25.570 -6.638 -11.367 1.00 45.84 105 VAL A C 1
ATOM 862 O O . VAL A 1 105 ? -26.091 -5.698 -10.772 1.00 45.84 105 VAL A O 1
ATOM 865 N N . GLY A 1 106 ? -24.507 -6.474 -12.159 1.00 46.31 106 GLY A N 1
ATOM 866 C CA . GLY A 1 106 ? -23.801 -5.203 -12.371 1.00 46.31 106 GLY A CA 1
ATOM 867 C C . GLY A 1 106 ? -22.304 -5.226 -12.028 1.00 46.31 106 GLY A C 1
ATOM 868 O O . GLY A 1 106 ? -21.557 -4.382 -12.531 1.00 46.31 106 GLY A O 1
ATOM 869 N N . LYS A 1 107 ? -21.835 -6.206 -11.247 1.00 50.75 107 LYS A N 1
ATOM 870 C CA . LYS A 1 107 ? -20.413 -6.547 -11.100 1.00 50.75 107 LYS A CA 1
ATOM 871 C C . LYS A 1 107 ? -20.067 -7.620 -12.140 1.00 50.75 107 LYS A C 1
ATOM 873 O O . LYS A 1 107 ? -20.876 -8.478 -12.464 1.00 50.75 107 LYS A O 1
ATOM 878 N N . LYS A 1 108 ? -18.894 -7.506 -12.766 1.00 53.50 108 LYS A N 1
ATOM 879 C CA . LYS A 1 108 ? -18.469 -8.460 -13.802 1.00 53.50 108 LYS A CA 1
ATOM 880 C C . LYS A 1 108 ? -18.091 -9.797 -13.157 1.00 53.50 108 LYS A C 1
ATOM 882 O O . LYS A 1 108 ? -17.550 -9.754 -12.049 1.00 53.50 108 LYS A O 1
ATOM 887 N N . PRO A 1 109 ? -18.302 -10.934 -13.853 1.00 52.50 109 PRO A N 1
ATOM 888 C CA . PRO A 1 109 ? -17.783 -12.227 -13.417 1.00 52.50 109 PRO A CA 1
ATOM 889 C C . PRO A 1 109 ? -16.305 -12.098 -13.046 1.00 52.50 109 PRO A C 1
ATOM 891 O O . PRO A 1 109 ? -15.560 -11.393 -13.742 1.00 52.50 109 PRO A O 1
ATOM 894 N N . LYS A 1 110 ? -15.869 -12.750 -11.960 1.00 52.19 110 LYS A N 1
ATOM 895 C CA . LYS A 1 110 ? -14.453 -12.745 -11.565 1.00 52.19 110 LYS A CA 1
ATOM 896 C C . LYS A 1 110 ? -13.625 -13.272 -12.750 1.00 52.19 110 LYS A C 1
ATOM 898 O O . LYS A 1 110 ? -13.825 -14.392 -13.197 1.00 52.19 110 LYS A O 1
ATOM 903 N N . GLY A 1 111 ? -12.744 -12.429 -13.298 1.00 55.72 111 GLY A N 1
ATOM 904 C CA . GLY A 1 111 ? -11.898 -12.751 -14.461 1.00 55.72 111 GLY A CA 1
ATOM 905 C C . GLY A 1 111 ? -12.370 -12.203 -15.818 1.00 55.72 111 GLY A C 1
ATOM 906 O O . GLY A 1 111 ? -11.592 -12.197 -16.768 1.00 55.72 111 GLY A O 1
ATOM 907 N N . ALA A 1 112 ? -13.593 -11.672 -15.936 1.00 61.88 112 ALA A N 1
ATOM 908 C CA . ALA A 1 112 ? -14.063 -11.076 -17.188 1.00 61.88 112 ALA A CA 1
ATOM 909 C C . ALA A 1 112 ? -13.544 -9.636 -17.368 1.00 61.88 112 ALA A C 1
ATOM 911 O O . ALA A 1 112 ? -13.909 -8.731 -16.613 1.00 61.88 112 ALA A O 1
ATOM 912 N N . LEU A 1 113 ? -12.738 -9.406 -18.412 1.00 66.69 113 LEU A N 1
ATOM 913 C CA . LEU A 1 113 ? -12.181 -8.084 -18.715 1.00 66.69 113 LEU A CA 1
ATOM 914 C C . LEU A 1 113 ? -13.266 -7.051 -19.032 1.00 66.69 113 LEU A C 1
ATOM 916 O O . LEU A 1 113 ? -14.227 -7.279 -19.775 1.00 66.69 113 LEU A O 1
ATOM 920 N N . SER A 1 114 ? -13.081 -5.848 -18.505 1.00 69.81 114 SER A N 1
ATOM 921 C CA . SER A 1 114 ? -13.881 -4.691 -18.855 1.00 69.81 114 SER A CA 1
ATOM 922 C C . SER A 1 114 ? -13.512 -4.053 -20.196 1.00 69.81 114 SER A C 1
ATOM 924 O O . SER A 1 114 ? -12.404 -4.208 -20.683 1.00 69.81 114 SER A O 1
ATOM 926 N N . GLN A 1 115 ? -14.417 -3.252 -20.783 1.00 68.44 115 GLN A N 1
ATOM 927 C CA . GLN A 1 115 ? -14.152 -2.517 -22.038 1.00 68.44 115 GLN A CA 1
ATOM 928 C C . GLN A 1 115 ? -12.908 -1.611 -21.951 1.00 68.44 115 GLN A C 1
ATOM 930 O O . GLN A 1 115 ? -12.307 -1.269 -22.963 1.00 68.44 115 GLN A O 1
ATOM 935 N N . ASN A 1 116 ? -12.537 -1.210 -20.732 1.00 75.75 116 ASN A N 1
ATOM 936 C CA . ASN A 1 116 ? -11.381 -0.368 -20.432 1.00 75.75 116 ASN A CA 1
ATOM 937 C C . ASN A 1 116 ? -10.202 -1.152 -19.832 1.00 75.75 116 ASN A C 1
ATOM 939 O O . ASN A 1 116 ? -9.285 -0.532 -19.286 1.00 75.75 116 ASN A O 1
ATOM 943 N N . GLU A 1 117 ? -10.260 -2.481 -19.882 1.00 83.06 117 GLU A N 1
ATOM 944 C CA . GLU A 1 117 ? -9.249 -3.400 -19.374 1.00 83.06 117 GLU A CA 1
ATOM 945 C C . GLU A 1 117 ? -8.587 -4.146 -20.529 1.00 83.06 117 GLU A C 1
ATOM 947 O O . GLU A 1 117 ? -9.195 -4.415 -21.565 1.00 83.06 117 GLU A O 1
ATOM 952 N N . THR A 1 118 ? -7.293 -4.408 -20.401 1.00 84.81 118 THR A N 1
ATOM 953 C CA . THR A 1 118 ? -6.518 -5.078 -21.446 1.00 84.81 118 THR A CA 1
ATOM 954 C C . THR A 1 118 ? -5.395 -5.880 -20.810 1.00 84.81 118 THR A C 1
ATOM 956 O O . THR A 1 118 ? -4.611 -5.329 -20.040 1.00 84.81 118 THR A O 1
ATOM 959 N N . ILE A 1 119 ? -5.294 -7.155 -21.173 1.00 83.81 119 ILE A N 1
ATOM 960 C CA . ILE A 1 119 ? -4.130 -8.003 -20.896 1.00 83.81 119 ILE A CA 1
ATOM 961 C C . ILE A 1 119 ? -3.191 -7.898 -22.100 1.00 83.81 119 ILE A C 1
ATOM 963 O O . ILE A 1 119 ? -3.652 -7.842 -23.245 1.00 83.81 119 ILE A O 1
ATOM 967 N N . LYS A 1 120 ? -1.878 -7.810 -21.867 1.00 78.75 120 LYS A N 1
ATOM 968 C CA . LYS A 1 120 ? -0.895 -7.652 -22.946 1.00 78.75 120 LYS A CA 1
ATOM 969 C C . LYS A 1 120 ? 0.230 -8.674 -22.824 1.00 78.75 120 LYS A C 1
ATOM 971 O O . LYS A 1 120 ? 0.983 -8.634 -21.861 1.00 78.75 120 LYS A O 1
ATOM 976 N N . GLY A 1 121 ? 0.420 -9.477 -23.871 1.00 77.81 121 GLY A N 1
ATOM 977 C CA . GLY A 1 121 ? 1.543 -10.414 -23.969 1.00 77.81 121 GLY A CA 1
ATOM 978 C C . GLY A 1 121 ? 1.513 -11.466 -22.860 1.00 77.81 121 GLY A C 1
ATOM 979 O O . GLY A 1 121 ? 0.442 -11.934 -22.504 1.00 77.81 121 GLY A O 1
ATOM 980 N N . SER A 1 122 ? 2.684 -11.782 -22.305 1.00 76.31 122 SER A N 1
ATOM 981 C CA . SER A 1 122 ? 2.896 -12.779 -21.244 1.00 76.31 122 SER A CA 1
ATOM 982 C C . SER A 1 122 ? 2.495 -12.316 -19.833 1.00 76.31 122 SER A C 1
ATOM 984 O O . SER A 1 122 ? 2.875 -12.945 -18.854 1.00 76.31 122 SER A O 1
ATOM 986 N N . TYR A 1 123 ? 1.780 -11.195 -19.702 1.00 78.88 123 TYR A N 1
ATOM 987 C CA . TYR A 1 123 ? 1.378 -10.616 -18.415 1.00 78.88 123 TYR A CA 1
ATOM 988 C C . TYR A 1 123 ? -0.081 -10.954 -18.080 1.00 78.88 123 TYR A C 1
ATOM 990 O O . TYR A 1 123 ? -0.901 -10.051 -17.918 1.00 78.88 123 TYR A O 1
ATOM 998 N N . GLU A 1 124 ? -0.413 -12.242 -18.016 1.00 80.94 124 GLU A N 1
ATOM 999 C CA . GLU A 1 124 ? -1.792 -12.718 -17.817 1.00 80.94 124 GLU A CA 1
ATOM 1000 C C . GLU A 1 124 ? -2.392 -12.222 -16.495 1.00 80.94 124 GLU A C 1
ATOM 1002 O O . GLU A 1 124 ? -3.545 -11.789 -16.455 1.00 80.94 124 GLU A O 1
ATOM 1007 N N . ASP A 1 125 ? -1.556 -12.130 -15.459 1.00 81.06 125 ASP A N 1
ATOM 1008 C CA . ASP A 1 125 ? -1.949 -11.643 -14.138 1.00 81.06 125 ASP A CA 1
ATOM 1009 C C . ASP A 1 125 ? -2.040 -10.116 -14.026 1.00 81.06 125 ASP A C 1
ATOM 1011 O O . ASP A 1 125 ? -2.471 -9.604 -12.995 1.00 81.06 125 ASP A O 1
ATOM 1015 N N . TYR A 1 126 ? -1.643 -9.349 -15.047 1.00 83.44 126 TYR A N 1
ATOM 1016 C CA . TYR A 1 126 ? -1.608 -7.885 -14.967 1.00 83.44 126 TYR A CA 1
ATOM 1017 C C . TYR A 1 126 ? -2.589 -7.255 -15.948 1.00 83.44 126 TYR A C 1
ATOM 1019 O O . TYR A 1 126 ? -2.339 -7.102 -17.146 1.00 83.44 126 TYR A O 1
ATOM 1027 N N . ILE A 1 127 ? -3.707 -6.794 -15.400 1.00 87.19 127 ILE A N 1
ATOM 1028 C CA . ILE A 1 127 ? -4.806 -6.233 -16.174 1.00 87.19 127 ILE A CA 1
ATOM 1029 C C . ILE A 1 127 ? -4.649 -4.709 -16.233 1.00 87.19 127 ILE A C 1
ATOM 1031 O O . ILE A 1 127 ? -4.832 -3.986 -15.247 1.00 87.19 127 ILE A O 1
ATOM 1035 N N . LEU A 1 128 ? -4.293 -4.198 -17.414 1.00 88.44 128 LEU A N 1
ATOM 1036 C CA . LEU A 1 128 ? -4.030 -2.779 -17.658 1.00 88.44 128 LEU A CA 1
ATOM 1037 C C . LEU A 1 128 ? -5.332 -1.989 -17.800 1.00 88.44 128 LEU A C 1
ATOM 1039 O O . LEU A 1 128 ? -6.267 -2.431 -18.461 1.00 88.44 128 LEU A O 1
ATOM 1043 N N . ARG A 1 129 ? -5.379 -0.778 -17.234 1.00 87.00 129 ARG A N 1
ATOM 1044 C CA . ARG A 1 129 ? -6.589 0.050 -17.127 1.00 87.00 129 ARG A CA 1
ATOM 1045 C C . ARG A 1 129 ? -6.390 1.497 -17.564 1.00 87.00 129 ARG A C 1
ATOM 1047 O O . ARG A 1 129 ? -5.283 2.037 -17.601 1.00 87.00 129 ARG A O 1
ATOM 1054 N N . THR A 1 130 ? -7.504 2.165 -17.853 1.00 82.81 130 THR A N 1
ATOM 1055 C CA . THR A 1 130 ? -7.522 3.602 -18.148 1.00 82.81 130 THR A CA 1
ATOM 1056 C C . THR A 1 130 ? -7.073 4.455 -16.947 1.00 82.81 130 THR A C 1
ATOM 1058 O O . THR A 1 130 ? -7.347 4.113 -15.791 1.00 82.81 130 THR A O 1
ATOM 1061 N N . PRO A 1 131 ? -6.408 5.605 -17.184 1.00 86.62 131 PRO A N 1
ATOM 1062 C CA . PRO A 1 131 ? -6.177 6.251 -18.483 1.00 86.62 131 PRO A CA 1
ATOM 1063 C C . PRO A 1 131 ? -5.078 5.575 -19.316 1.00 86.62 131 PRO A C 1
ATOM 1065 O O . PRO A 1 131 ? -4.035 5.216 -18.787 1.00 86.62 131 PRO A O 1
ATOM 1068 N N . HIS A 1 132 ? -5.299 5.436 -20.626 1.00 89.00 132 HIS A N 1
ATOM 1069 C CA . HIS A 1 132 ? -4.343 4.848 -21.571 1.00 89.00 132 HIS A CA 1
ATOM 1070 C C . HIS A 1 132 ? -3.938 5.892 -22.621 1.00 89.00 132 HIS A C 1
ATOM 1072 O O . HIS A 1 132 ? -4.757 6.341 -23.426 1.00 89.00 132 HIS A O 1
ATOM 1078 N N . LYS A 1 133 ? -2.659 6.277 -22.627 1.00 88.00 133 LYS A N 1
ATOM 1079 C CA . LYS A 1 133 ? -2.051 7.117 -23.663 1.00 88.00 133 LYS A CA 1
ATOM 1080 C C . LYS A 1 133 ? -1.441 6.231 -24.744 1.00 88.00 133 LYS A C 1
ATOM 1082 O O . LYS A 1 133 ? -0.301 5.793 -24.626 1.00 88.00 133 LYS A O 1
ATOM 1087 N N . LYS A 1 134 ? -2.193 6.029 -25.830 1.00 87.75 134 LYS A N 1
ATOM 1088 C CA . LYS A 1 134 ? -1.765 5.239 -27.003 1.00 87.75 134 LYS A CA 1
ATOM 1089 C C . LYS A 1 134 ? -0.492 5.777 -27.667 1.00 87.75 134 LYS A C 1
ATOM 1091 O O . LYS A 1 134 ? 0.291 5.013 -28.226 1.00 87.75 134 LYS A O 1
ATOM 1096 N N . LYS A 1 135 ? -0.322 7.102 -27.648 1.00 90.56 135 LYS A N 1
ATOM 1097 C CA . LYS A 1 135 ? 0.835 7.804 -28.205 1.00 90.56 135 LYS A CA 1
ATOM 1098 C C . LYS A 1 135 ? 1.587 8.496 -27.073 1.00 90.56 135 LYS A C 1
ATOM 1100 O O . LYS A 1 135 ? 1.143 9.539 -26.598 1.00 90.56 135 LYS A O 1
ATOM 1105 N N . TYR A 1 136 ? 2.691 7.911 -26.629 1.00 89.81 136 TYR A N 1
ATOM 1106 C CA . TYR A 1 136 ? 3.584 8.515 -25.645 1.00 89.81 136 TYR A CA 1
ATOM 1107 C C . TYR A 1 136 ? 5.025 8.346 -26.111 1.00 89.81 136 TYR A C 1
ATOM 1109 O O . TYR A 1 136 ? 5.448 7.255 -26.483 1.00 89.81 136 TYR A O 1
ATOM 1117 N N . ARG A 1 137 ? 5.760 9.457 -26.123 1.00 91.12 137 ARG A N 1
ATOM 1118 C CA . ARG A 1 137 ? 7.184 9.492 -26.443 1.00 91.12 137 ARG A CA 1
ATOM 1119 C C . ARG A 1 137 ? 7.926 9.853 -25.160 1.00 91.12 137 ARG A C 1
ATOM 1121 O O . ARG A 1 137 ? 7.727 10.970 -24.677 1.00 91.12 137 ARG A O 1
ATOM 1128 N N . PRO A 1 138 ? 8.709 8.932 -24.579 1.00 87.62 138 PRO A N 1
ATOM 1129 C CA . PRO A 1 138 ? 9.504 9.250 -23.406 1.00 87.62 138 PRO A CA 1
ATOM 1130 C C . PRO A 1 138 ? 10.577 10.288 -23.739 1.00 87.62 138 PRO A C 1
ATOM 1132 O O . PRO A 1 138 ? 11.095 10.311 -24.859 1.00 87.62 138 PRO A O 1
ATOM 1135 N N . ASP A 1 139 ? 10.911 11.122 -22.756 1.00 89.00 139 ASP A N 1
ATOM 1136 C CA . ASP A 1 139 ? 12.034 12.052 -22.855 1.00 89.00 139 ASP A CA 1
ATOM 1137 C C . ASP A 1 139 ? 13.387 11.312 -22.821 1.00 89.00 139 ASP A C 1
ATOM 1139 O O . ASP A 1 139 ? 13.467 10.103 -22.572 1.00 89.00 139 ASP A O 1
ATOM 1143 N N . ASP A 1 140 ? 14.474 12.041 -23.083 1.00 87.12 140 ASP A N 1
ATOM 1144 C CA . ASP A 1 140 ? 15.824 11.469 -23.120 1.00 87.12 140 ASP A CA 1
ATOM 1145 C C . ASP A 1 140 ? 16.250 10.869 -21.777 1.00 87.12 140 ASP A C 1
ATOM 1147 O O . ASP A 1 140 ? 17.006 9.895 -21.737 1.00 87.12 140 ASP A O 1
ATOM 1151 N N . ASN A 1 141 ? 15.746 11.422 -20.672 1.00 83.75 141 ASN A N 1
ATOM 1152 C CA . ASN A 1 141 ? 16.025 10.919 -19.337 1.00 83.75 141 ASN A CA 1
ATOM 1153 C C . ASN A 1 141 ? 15.386 9.540 -19.130 1.00 83.75 141 ASN A C 1
ATOM 1155 O O . ASN A 1 141 ? 16.072 8.593 -18.750 1.00 83.75 141 ASN A O 1
ATOM 1159 N N . MET A 1 142 ? 14.100 9.402 -19.452 1.00 83.25 142 MET A N 1
ATOM 1160 C CA . MET A 1 142 ? 13.363 8.145 -19.389 1.00 83.25 142 MET A CA 1
ATOM 1161 C C . MET A 1 142 ? 13.959 7.109 -20.339 1.00 83.25 142 MET A C 1
ATOM 1163 O O . MET A 1 142 ? 14.210 5.978 -19.935 1.00 83.25 142 MET A O 1
ATOM 1167 N N . ARG A 1 143 ? 14.289 7.494 -21.576 1.00 88.31 143 ARG A N 1
ATOM 1168 C CA . ARG A 1 143 ? 14.975 6.598 -22.521 1.00 88.31 143 ARG A CA 1
ATOM 1169 C C . ARG A 1 143 ? 16.322 6.112 -22.005 1.00 88.31 143 ARG A C 1
ATOM 1171 O O . ARG A 1 143 ? 16.652 4.942 -22.202 1.00 88.31 143 ARG A O 1
ATOM 1178 N N . ARG A 1 144 ? 17.101 6.982 -21.355 1.00 84.75 144 ARG A N 1
ATOM 1179 C CA . ARG A 1 144 ? 18.373 6.599 -20.730 1.00 84.75 144 ARG A CA 1
ATOM 1180 C C . ARG A 1 144 ? 18.146 5.574 -19.623 1.00 84.75 144 ARG A C 1
ATOM 1182 O O . ARG A 1 144 ? 18.806 4.544 -19.641 1.00 84.75 144 ARG A O 1
ATOM 1189 N N . MET A 1 145 ? 17.172 5.806 -18.741 1.00 81.06 145 MET A N 1
ATOM 1190 C CA . MET A 1 145 ? 16.832 4.857 -17.674 1.00 81.06 145 MET A CA 1
ATOM 1191 C C . MET A 1 145 ? 16.377 3.498 -18.233 1.00 81.06 145 MET A C 1
ATOM 1193 O O . MET A 1 145 ? 16.847 2.466 -17.765 1.00 81.06 145 MET A O 1
ATOM 1197 N N . ILE A 1 146 ? 15.547 3.479 -19.286 1.00 85.06 146 ILE A N 1
ATOM 1198 C CA . ILE A 1 146 ? 15.129 2.237 -19.972 1.00 85.06 146 ILE A CA 1
ATOM 1199 C C . ILE A 1 146 ? 16.341 1.512 -20.559 1.00 85.06 146 ILE A C 1
ATOM 1201 O O . ILE A 1 146 ? 16.465 0.296 -20.443 1.00 85.06 146 ILE A O 1
ATOM 1205 N N . THR A 1 147 ? 17.257 2.261 -21.170 1.00 86.94 147 THR A N 1
ATOM 1206 C CA . THR A 1 147 ? 18.483 1.698 -21.744 1.00 86.94 147 THR A CA 1
ATOM 1207 C C . THR A 1 147 ? 19.363 1.065 -20.667 1.00 86.94 147 THR A C 1
ATOM 1209 O O . THR A 1 147 ? 19.875 -0.032 -20.869 1.00 86.94 147 THR A O 1
ATOM 1212 N N . ASP A 1 148 ? 19.538 1.743 -19.531 1.00 81.75 148 ASP A N 1
ATOM 1213 C CA . ASP A 1 148 ? 20.352 1.251 -18.418 1.00 81.75 148 ASP A CA 1
ATOM 1214 C C . ASP A 1 148 ? 19.750 -0.002 -17.777 1.00 81.75 148 ASP A C 1
ATOM 1216 O O . ASP A 1 148 ? 20.489 -0.943 -17.495 1.00 81.75 148 ASP A O 1
ATOM 1220 N N . TYR A 1 149 ? 18.423 -0.053 -17.643 1.00 80.19 149 TYR A N 1
ATOM 1221 C CA . TYR A 1 149 ? 17.698 -1.237 -17.185 1.00 80.19 149 TYR A CA 1
ATOM 1222 C C . TYR A 1 149 ? 17.930 -2.447 -18.101 1.00 80.19 149 TYR A C 1
ATOM 1224 O O . TYR A 1 149 ? 18.386 -3.496 -17.651 1.00 80.19 149 TYR A O 1
ATOM 1232 N N . PHE A 1 150 ? 17.701 -2.296 -19.410 1.00 82.56 150 PHE A N 1
ATOM 1233 C CA . PHE A 1 150 ? 17.925 -3.396 -20.352 1.00 82.56 150 PHE A CA 1
ATOM 1234 C C . PHE A 1 150 ? 19.392 -3.803 -20.444 1.00 82.56 150 PHE A C 1
ATOM 1236 O O . PHE A 1 150 ? 19.677 -4.977 -20.661 1.00 82.56 150 PHE A O 1
ATOM 1243 N N . ARG A 1 151 ? 20.330 -2.866 -20.277 1.00 84.62 151 ARG A N 1
ATOM 1244 C CA . ARG A 1 151 ? 21.759 -3.185 -20.234 1.00 84.62 151 ARG A CA 1
ATOM 1245 C C . ARG A 1 151 ? 22.070 -4.099 -19.055 1.00 84.62 151 ARG A C 1
ATOM 1247 O O . ARG A 1 151 ? 22.830 -5.039 -19.234 1.00 84.62 151 ARG A O 1
ATOM 1254 N N . GLU A 1 152 ? 21.492 -3.828 -17.888 1.00 78.00 152 GLU A N 1
ATOM 1255 C CA . GLU A 1 152 ? 21.685 -4.661 -16.699 1.00 78.00 152 GLU A CA 1
ATOM 1256 C C . GLU A 1 152 ? 21.182 -6.092 -16.934 1.00 78.00 152 GLU A C 1
ATOM 1258 O O . GLU A 1 152 ? 21.889 -7.048 -16.644 1.00 78.00 152 GLU A O 1
ATOM 1263 N N . ILE A 1 153 ? 19.998 -6.243 -17.534 1.00 77.56 153 ILE A N 1
ATOM 1264 C CA . ILE A 1 153 ? 19.361 -7.557 -17.728 1.00 77.56 153 ILE A CA 1
ATOM 1265 C C . ILE A 1 153 ? 19.980 -8.350 -18.877 1.00 77.56 153 ILE A C 1
ATOM 1267 O O . ILE A 1 153 ? 20.142 -9.560 -18.789 1.00 77.56 153 ILE A O 1
ATOM 1271 N N . THR A 1 154 ? 20.298 -7.685 -19.987 1.00 82.06 154 THR A N 1
ATOM 1272 C CA . THR A 1 154 ? 20.733 -8.363 -21.221 1.00 82.06 154 THR A CA 1
ATOM 1273 C C . THR A 1 154 ? 22.247 -8.380 -21.406 1.00 82.06 154 THR A C 1
ATOM 1275 O O . THR A 1 154 ? 22.727 -9.014 -22.340 1.00 82.06 154 THR A O 1
ATOM 1278 N N . GLN A 1 155 ? 22.997 -7.625 -20.592 1.00 81.00 155 GLN A N 1
ATOM 1279 C CA . GLN A 1 155 ? 24.431 -7.325 -20.762 1.00 81.00 155 GLN A CA 1
ATOM 1280 C C . GLN A 1 155 ? 24.807 -6.737 -22.139 1.00 81.00 155 GLN A C 1
ATOM 1282 O O . GLN A 1 155 ? 25.984 -6.593 -22.472 1.00 81.00 155 GLN A O 1
ATOM 1287 N N . ALA A 1 156 ? 23.824 -6.355 -22.960 1.00 86.56 156 ALA A N 1
ATOM 1288 C CA . ALA A 1 156 ? 24.064 -5.835 -24.295 1.00 86.56 156 ALA A CA 1
ATOM 1289 C C . ALA A 1 156 ? 24.582 -4.389 -24.265 1.00 86.56 156 ALA A C 1
ATOM 1291 O O . ALA A 1 156 ? 24.368 -3.617 -23.327 1.00 86.56 156 ALA A O 1
ATOM 1292 N N . ASN A 1 157 ? 25.247 -3.979 -25.346 1.00 90.31 157 ASN A N 1
ATOM 1293 C CA . ASN A 1 157 ? 25.796 -2.633 -25.456 1.00 90.31 157 ASN A CA 1
ATOM 1294 C C . ASN A 1 157 ? 24.689 -1.554 -25.457 1.00 90.31 157 ASN A C 1
ATOM 1296 O O . ASN A 1 157 ? 23.727 -1.634 -26.229 1.00 90.31 157 ASN A O 1
ATOM 1300 N N . ARG A 1 158 ? 24.879 -0.483 -24.665 1.00 87.81 158 ARG A N 1
ATOM 1301 C CA . ARG A 1 158 ? 23.943 0.657 -24.547 1.00 87.81 158 ARG A CA 1
ATOM 1302 C C . ARG A 1 158 ? 23.496 1.229 -25.894 1.00 87.81 158 ARG A C 1
ATOM 1304 O O . ARG A 1 158 ? 22.315 1.514 -26.062 1.00 87.81 158 ARG A O 1
ATOM 1311 N N . ASN A 1 159 ? 24.408 1.400 -26.850 1.00 91.12 159 ASN A N 1
ATOM 1312 C CA . ASN A 1 159 ? 24.087 1.993 -28.151 1.00 91.12 159 ASN A CA 1
ATOM 1313 C C . ASN A 1 159 ? 23.183 1.076 -28.979 1.00 91.12 159 ASN A C 1
ATOM 1315 O O . ASN A 1 159 ? 22.276 1.554 -29.656 1.00 91.12 159 ASN A O 1
ATOM 1319 N N . THR A 1 160 ? 23.389 -0.240 -28.872 1.00 92.06 160 THR A N 1
ATOM 1320 C CA . THR A 1 160 ? 22.552 -1.240 -29.552 1.00 92.06 160 THR A CA 1
ATOM 1321 C C . THR A 1 160 ? 21.141 -1.242 -28.975 1.00 92.06 160 THR A C 1
ATOM 1323 O O . THR A 1 160 ? 20.169 -1.234 -29.726 1.00 92.06 160 THR A O 1
ATOM 1326 N N . ILE A 1 161 ? 21.021 -1.186 -27.645 1.00 89.81 161 ILE A N 1
ATOM 1327 C CA . ILE A 1 161 ? 19.729 -1.101 -26.956 1.00 89.81 161 ILE A CA 1
ATOM 1328 C C . ILE A 1 161 ? 19.016 0.196 -27.345 1.00 89.81 161 ILE A C 1
ATOM 1330 O O . ILE A 1 161 ? 17.881 0.154 -27.814 1.00 89.81 161 ILE A O 1
ATOM 1334 N N . LYS A 1 162 ? 19.696 1.345 -27.228 1.00 89.62 162 LYS A N 1
ATOM 1335 C CA . LYS A 1 162 ? 19.128 2.664 -27.536 1.00 89.62 162 LYS A CA 1
ATOM 1336 C C . LYS A 1 162 ? 18.592 2.743 -28.968 1.00 89.62 162 LYS A C 1
ATOM 1338 O O . LYS A 1 162 ? 17.524 3.313 -29.169 1.00 89.62 162 LYS A O 1
ATOM 1343 N N . ALA A 1 163 ? 19.301 2.157 -29.935 1.00 91.12 163 ALA A N 1
ATOM 1344 C CA . ALA A 1 163 ? 18.880 2.116 -31.336 1.00 91.12 163 ALA A CA 1
ATOM 1345 C C . ALA A 1 163 ? 17.635 1.243 -31.580 1.00 91.12 163 ALA A C 1
ATOM 1347 O O . ALA A 1 163 ? 16.903 1.481 -32.535 1.00 91.12 163 ALA A O 1
ATOM 1348 N N . ARG A 1 164 ? 17.386 0.244 -30.724 1.00 92.62 164 ARG A N 1
ATOM 1349 C CA . ARG A 1 164 ? 16.224 -0.656 -30.814 1.00 92.62 164 ARG A CA 1
ATOM 1350 C C . ARG A 1 164 ? 15.010 -0.173 -30.019 1.00 92.62 164 ARG A C 1
ATOM 1352 O O . ARG A 1 164 ? 13.929 -0.735 -30.182 1.00 92.62 164 ARG A O 1
ATOM 1359 N N . LEU A 1 165 ? 15.160 0.838 -29.159 1.00 90.25 165 LEU A N 1
ATOM 1360 C CA . LEU A 1 165 ? 14.041 1.363 -28.379 1.00 90.25 165 LEU A CA 1
ATOM 1361 C C . LEU A 1 165 ? 13.016 2.058 -29.291 1.00 90.25 165 LEU A C 1
ATOM 1363 O O . LEU A 1 165 ? 13.386 2.981 -30.020 1.00 90.25 165 LEU A O 1
ATOM 1367 N N . PRO A 1 166 ? 11.727 1.678 -29.224 1.00 92.12 166 PRO A N 1
ATOM 1368 C CA . PRO A 1 166 ? 10.700 2.280 -30.060 1.00 92.12 166 PRO A CA 1
ATOM 1369 C C . PRO A 1 166 ? 10.464 3.748 -29.701 1.00 92.12 166 PRO A C 1
ATOM 1371 O O . PRO A 1 166 ? 10.515 4.145 -28.536 1.00 92.12 166 PRO A O 1
ATOM 1374 N N . ASP A 1 167 ? 10.116 4.550 -30.707 1.00 90.12 167 ASP A N 1
ATOM 1375 C CA . ASP A 1 167 ? 9.793 5.961 -30.491 1.00 90.12 167 ASP A CA 1
ATOM 1376 C C . ASP A 1 167 ? 8.485 6.183 -29.748 1.00 90.12 167 ASP A C 1
ATOM 1378 O O . ASP A 1 167 ? 8.354 7.144 -28.989 1.00 90.12 167 ASP A O 1
ATOM 1382 N N . ASN A 1 168 ? 7.521 5.294 -29.973 1.00 91.62 168 ASN A N 1
ATOM 1383 C CA . ASN A 1 168 ? 6.243 5.305 -29.293 1.00 91.62 168 ASN A CA 1
ATOM 1384 C C . ASN A 1 168 ? 6.187 4.180 -28.258 1.00 91.62 168 ASN A C 1
ATOM 1386 O O . ASN A 1 168 ? 6.236 3.006 -28.618 1.00 91.62 168 ASN A O 1
ATOM 1390 N N . MET A 1 169 ? 6.007 4.546 -26.993 1.00 90.25 169 MET A N 1
ATOM 1391 C CA . MET A 1 169 ? 5.862 3.628 -25.866 1.00 90.25 169 MET A CA 1
ATOM 1392 C C . MET A 1 169 ? 4.523 3.905 -25.173 1.00 90.25 169 MET A C 1
ATOM 1394 O O . MET A 1 169 ? 4.470 4.775 -24.312 1.00 90.25 169 MET A O 1
ATOM 1398 N N . PRO A 1 170 ? 3.414 3.241 -25.553 1.00 88.88 170 PRO A N 1
ATOM 1399 C CA . PRO A 1 170 ? 2.105 3.499 -24.954 1.00 88.88 170 PRO A CA 1
ATOM 1400 C C . PRO A 1 170 ? 2.129 3.377 -23.424 1.00 88.88 170 PRO A C 1
ATOM 1402 O O . PRO A 1 170 ? 2.775 2.482 -22.882 1.00 88.88 170 PRO A O 1
ATOM 1405 N N . LEU A 1 171 ? 1.416 4.272 -22.735 1.00 87.56 171 LEU A N 1
ATOM 1406 C CA . LEU A 1 171 ? 1.437 4.382 -21.274 1.00 87.56 171 LEU A CA 1
ATOM 1407 C C . LEU A 1 171 ? 0.050 4.115 -20.687 1.00 87.56 171 LEU A C 1
ATOM 1409 O O . LEU A 1 171 ? -0.931 4.738 -21.100 1.00 87.56 171 LEU A O 1
ATOM 1413 N N . TRP A 1 172 ? -0.019 3.261 -19.671 1.00 87.75 172 TRP A N 1
ATOM 1414 C CA . TRP A 1 172 ? -1.218 3.042 -18.863 1.00 87.75 172 TRP A CA 1
ATOM 1415 C C . TRP A 1 172 ? -1.057 3.702 -17.501 1.00 87.75 172 TRP A C 1
ATOM 1417 O O . TRP A 1 172 ? 0.028 3.753 -16.932 1.00 87.75 172 TRP A O 1
ATOM 1427 N N . GLY A 1 173 ? -2.142 4.287 -17.006 1.00 83.69 173 GLY A N 1
ATOM 1428 C CA . GLY A 1 173 ? -2.148 5.020 -15.746 1.00 83.69 173 GLY A CA 1
ATOM 1429 C C . GLY A 1 173 ? -2.552 4.158 -14.564 1.00 83.69 173 GLY A C 1
ATOM 1430 O O . GLY A 1 173 ? -2.375 4.581 -13.425 1.00 83.69 173 GLY A O 1
ATOM 1431 N N . LYS A 1 174 ? -3.137 2.989 -14.822 1.00 85.12 174 LYS A N 1
ATOM 1432 C CA . LYS A 1 174 ? -3.597 2.054 -13.802 1.00 85.12 174 LYS A CA 1
ATOM 1433 C C . LYS A 1 174 ? -3.400 0.631 -14.301 1.00 85.12 174 LYS A C 1
ATOM 1435 O O . LYS A 1 174 ? -3.514 0.384 -15.499 1.00 85.12 174 LYS A O 1
ATOM 1440 N N . PHE A 1 175 ? -3.180 -0.285 -13.379 1.00 84.94 175 PHE A N 1
ATOM 1441 C CA . PHE A 1 175 ? -3.318 -1.716 -13.610 1.00 84.94 175 PHE A CA 1
ATOM 1442 C C . PHE A 1 175 ? -3.797 -2.372 -12.317 1.00 84.94 175 PHE A C 1
ATOM 1444 O O . PHE A 1 175 ? -3.758 -1.742 -11.257 1.00 84.94 175 PHE A O 1
ATOM 1451 N N . HIS A 1 176 ? -4.285 -3.600 -12.387 1.00 81.12 176 HIS A N 1
ATOM 1452 C CA . HIS A 1 176 ? -4.479 -4.412 -11.195 1.00 81.12 176 HIS A CA 1
ATOM 1453 C C . HIS A 1 176 ? -3.917 -5.806 -11.411 1.00 81.12 176 HIS A C 1
ATOM 1455 O O . HIS A 1 176 ? -3.854 -6.284 -12.544 1.00 81.12 176 HIS A O 1
ATOM 1461 N N . ILE A 1 177 ? -3.491 -6.412 -10.313 1.00 79.00 177 ILE A N 1
ATOM 1462 C CA . ILE A 1 177 ? -3.047 -7.797 -10.271 1.00 79.00 177 ILE A CA 1
ATOM 1463 C C . ILE A 1 177 ? -4.313 -8.675 -10.229 1.00 79.00 177 ILE A C 1
ATOM 1465 O O . ILE A 1 177 ? -5.309 -8.310 -9.591 1.00 79.00 177 ILE A O 1
ATOM 1469 N N . ALA A 1 178 ? -4.328 -9.770 -10.983 1.00 74.38 178 ALA A N 1
ATOM 1470 C CA . ALA A 1 178 ? -5.433 -10.720 -11.053 1.00 74.38 178 ALA A CA 1
ATOM 1471 C C . ALA A 1 178 ? -5.628 -11.461 -9.713 1.00 74.38 178 ALA A C 1
ATOM 1473 O O . ALA A 1 178 ? -4.936 -11.195 -8.732 1.00 74.38 178 ALA A O 1
ATOM 1474 N N . HIS A 1 179 ? -6.620 -12.356 -9.647 1.00 68.81 179 HIS A N 1
ATOM 1475 C CA . HIS A 1 179 ? -6.854 -13.231 -8.485 1.00 68.81 179 HIS A CA 1
ATOM 1476 C C . HIS A 1 179 ? -7.022 -12.499 -7.138 1.00 68.81 179 HIS A C 1
ATOM 1478 O O . HIS A 1 179 ? -6.542 -12.947 -6.103 1.00 68.81 179 HIS A O 1
ATOM 1484 N N . SER A 1 180 ? -7.756 -11.381 -7.137 1.00 61.28 180 SER A N 1
ATOM 1485 C CA . SER A 1 180 ? -7.955 -10.510 -5.959 1.00 61.28 180 SER A CA 1
ATOM 1486 C C . SER A 1 180 ? -6.707 -9.736 -5.513 1.00 61.28 180 SER A C 1
ATOM 1488 O O . SER A 1 180 ? -6.668 -9.230 -4.393 1.00 61.28 180 SER A O 1
ATOM 1490 N N . GLY A 1 181 ? -5.712 -9.608 -6.391 1.00 66.06 181 GLY A N 1
ATOM 1491 C CA . GLY A 1 181 ? -4.528 -8.798 -6.152 1.00 66.06 181 GLY A CA 1
ATOM 1492 C C . GLY A 1 181 ? -4.784 -7.285 -6.148 1.00 66.06 181 GLY A C 1
ATOM 1493 O O . GLY A 1 181 ? -5.886 -6.779 -6.394 1.00 66.06 181 GLY A O 1
ATOM 1494 N N . ASP A 1 182 ? -3.725 -6.535 -5.853 1.00 70.12 182 ASP A N 1
ATOM 1495 C CA . ASP A 1 182 ? -3.808 -5.093 -5.641 1.00 70.12 182 ASP A CA 1
ATOM 1496 C C . ASP A 1 182 ? -4.057 -4.292 -6.930 1.00 70.12 182 ASP A C 1
ATOM 1498 O O . ASP A 1 182 ? -3.602 -4.626 -8.025 1.00 70.12 182 ASP A O 1
ATOM 1502 N N . SER A 1 183 ? -4.741 -3.152 -6.783 1.00 74.62 183 SER A N 1
ATOM 1503 C CA . SER A 1 183 ? -4.875 -2.141 -7.837 1.00 74.62 183 SER A CA 1
ATOM 1504 C C . SER A 1 183 ? -3.823 -1.046 -7.686 1.00 74.62 183 SER A C 1
ATOM 1506 O O . SER A 1 183 ? -3.807 -0.324 -6.690 1.00 74.62 183 SER A O 1
ATOM 1508 N N . VAL A 1 184 ? -3.019 -0.836 -8.724 1.00 75.81 184 VAL A N 1
ATOM 1509 C CA . VAL A 1 184 ? -1.927 0.140 -8.742 1.00 75.81 184 VAL A CA 1
ATOM 1510 C C . VAL A 1 184 ? -2.285 1.332 -9.626 1.00 75.81 184 VAL A C 1
ATOM 1512 O O . VAL A 1 184 ? -2.826 1.196 -10.728 1.00 75.81 184 VAL A O 1
ATOM 1515 N N . ARG A 1 185 ? -1.977 2.540 -9.143 1.00 75.81 185 ARG A N 1
ATOM 1516 C CA . ARG A 1 185 ? -2.110 3.791 -9.902 1.00 75.81 185 ARG A CA 1
ATOM 1517 C C . ARG A 1 185 ? -0.729 4.379 -10.149 1.00 75.81 185 ARG A C 1
ATOM 1519 O O . ARG A 1 185 ? 0.001 4.665 -9.209 1.00 75.81 185 ARG A O 1
ATOM 1526 N N . CYS A 1 186 ? -0.399 4.604 -11.412 1.00 76.06 186 CYS A N 1
ATOM 1527 C CA . CYS A 1 186 ? 0.843 5.249 -11.811 1.00 76.06 186 CYS A CA 1
ATOM 1528 C C . CYS A 1 186 ? 0.740 6.772 -11.646 1.00 76.06 186 CYS A C 1
ATOM 1530 O O . CYS A 1 186 ? -0.356 7.337 -11.654 1.00 76.06 186 CYS A O 1
ATOM 1532 N N . THR A 1 187 ? 1.885 7.459 -11.627 1.00 73.00 187 THR A N 1
ATOM 1533 C CA . THR A 1 187 ? 1.987 8.928 -11.509 1.00 73.00 187 THR A CA 1
ATOM 1534 C C . THR A 1 187 ? 1.147 9.691 -12.538 1.00 73.00 187 THR A C 1
ATOM 1536 O O . THR A 1 187 ? 0.680 10.795 -12.283 1.00 73.00 187 THR A O 1
ATOM 1539 N N . MET A 1 188 ? 0.911 9.104 -13.715 1.00 76.38 188 MET A N 1
ATOM 1540 C CA . MET A 1 188 ? 0.037 9.697 -14.731 1.00 76.38 188 MET A CA 1
ATOM 1541 C C . MET A 1 188 ? -1.430 9.810 -14.278 1.00 76.38 188 MET A C 1
ATOM 1543 O O . MET A 1 188 ? -2.145 10.686 -14.761 1.00 76.38 188 MET A O 1
ATOM 1547 N N . ALA A 1 189 ? -1.894 8.909 -13.414 1.00 73.25 189 ALA A N 1
ATOM 1548 C CA . ALA A 1 189 ? -3.276 8.840 -12.950 1.00 73.25 189 ALA A CA 1
ATOM 1549 C C . ALA A 1 189 ? -3.477 9.394 -11.531 1.00 73.25 189 ALA A C 1
ATOM 1551 O O . ALA A 1 189 ? -4.615 9.406 -11.057 1.00 73.25 189 ALA A O 1
ATOM 1552 N N . THR A 1 190 ? -2.412 9.820 -10.844 1.00 67.25 190 THR A N 1
ATOM 1553 C CA . THR A 1 190 ? -2.500 10.421 -9.509 1.00 67.25 190 THR A CA 1
ATOM 1554 C C . THR A 1 190 ? -2.681 11.937 -9.592 1.00 67.25 190 THR A C 1
ATOM 1556 O O . THR A 1 190 ? -2.077 12.631 -10.410 1.00 67.25 190 THR A O 1
ATOM 1559 N N . SER A 1 191 ? -3.549 12.469 -8.729 1.00 60.16 191 SER A N 1
ATOM 1560 C CA . SER A 1 191 ? -3.678 13.910 -8.514 1.00 60.16 191 SER A CA 1
ATOM 1561 C C . SER A 1 191 ? -2.467 14.395 -7.711 1.00 60.16 191 SER A C 1
ATOM 1563 O O . SER A 1 191 ? -2.087 13.762 -6.733 1.00 60.16 191 SER A O 1
ATOM 1565 N N . ARG A 1 192 ? -1.855 15.529 -8.078 1.00 54.09 192 ARG A N 1
ATOM 1566 C CA . ARG A 1 192 ? -0.669 16.095 -7.393 1.00 54.09 192 ARG A CA 1
ATOM 1567 C C . ARG A 1 192 ? -0.975 16.709 -6.012 1.00 54.09 192 ARG A C 1
ATOM 1569 O O . ARG A 1 192 ? -0.295 17.645 -5.591 1.00 54.09 192 ARG A O 1
ATOM 1576 N N . LYS A 1 193 ? -2.014 16.257 -5.305 1.00 54.41 193 LYS A N 1
ATOM 1577 C CA . LYS A 1 193 ? -2.325 16.788 -3.972 1.00 54.41 193 LYS A CA 1
ATOM 1578 C C . LYS A 1 193 ? -1.227 16.360 -2.994 1.00 54.41 193 LYS A C 1
ATOM 1580 O O . LYS A 1 193 ? -0.870 15.195 -2.899 1.00 54.41 193 LYS A O 1
ATOM 1585 N N . ARG A 1 194 ? -0.681 17.344 -2.277 1.00 44.59 194 ARG A N 1
ATOM 1586 C CA . ARG A 1 194 ? 0.549 17.248 -1.468 1.00 44.59 194 ARG A CA 1
ATOM 1587 C C . ARG A 1 194 ? 0.400 16.420 -0.180 1.00 44.59 194 ARG A C 1
ATOM 1589 O O . ARG A 1 194 ? 1.397 16.172 0.479 1.00 44.59 194 ARG A O 1
ATOM 1596 N N . SER A 1 195 ? -0.818 16.020 0.187 1.00 50.38 195 SER A N 1
ATOM 1597 C CA . SER A 1 195 ? -1.137 15.411 1.488 1.00 50.38 195 SER A CA 1
ATOM 1598 C C . SER A 1 195 ? -2.012 14.164 1.339 1.00 50.38 195 SER A C 1
ATOM 1600 O O . SER A 1 195 ? -3.014 14.012 2.034 1.00 50.38 195 SER A O 1
ATOM 1602 N N . GLU A 1 196 ? -1.674 13.279 0.407 1.00 50.06 196 GLU A N 1
ATOM 1603 C CA . GLU A 1 196 ? -2.342 11.982 0.303 1.00 50.06 196 GLU A CA 1
ATOM 1604 C C . GLU A 1 196 ? -1.461 10.918 0.971 1.00 50.06 196 GLU A C 1
ATOM 1606 O O . GLU A 1 196 ? -0.337 10.667 0.535 1.00 50.06 196 GLU A O 1
ATOM 1611 N N . ARG A 1 197 ? -1.967 10.301 2.050 1.00 53.28 197 ARG A N 1
ATOM 1612 C CA . ARG A 1 197 ? -1.451 9.012 2.533 1.00 53.28 197 ARG A CA 1
ATOM 1613 C C . ARG A 1 197 ? -1.651 8.025 1.383 1.00 53.28 197 ARG A C 1
ATOM 1615 O O . ARG A 1 197 ? -2.792 7.817 0.976 1.00 53.28 197 ARG A O 1
ATOM 1622 N N . ASN A 1 198 ? -0.578 7.494 0.795 1.00 52.84 198 ASN A N 1
ATOM 1623 C CA . ASN A 1 198 ? -0.684 6.739 -0.451 1.00 52.84 198 ASN A CA 1
ATOM 1624 C C . ASN A 1 198 ? -0.069 5.332 -0.375 1.00 52.84 198 ASN A C 1
ATOM 1626 O O . ASN A 1 198 ? 1.127 5.151 -0.180 1.00 52.84 198 ASN A O 1
ATOM 1630 N N . MET A 1 199 ? -0.904 4.321 -0.624 1.00 54.09 199 MET A N 1
ATOM 1631 C CA . MET A 1 199 ? -0.488 2.949 -0.943 1.00 54.09 199 MET A CA 1
ATOM 1632 C C . MET A 1 199 ? -0.172 2.866 -2.445 1.00 54.09 199 MET A C 1
ATOM 1634 O O . MET A 1 199 ? -0.850 2.187 -3.207 1.00 54.09 199 MET A O 1
ATOM 1638 N N . SER A 1 200 ? 0.751 3.703 -2.922 1.00 55.50 200 SER A N 1
ATOM 1639 C CA . SER A 1 200 ? 1.122 3.778 -4.350 1.00 55.50 200 SER A CA 1
ATOM 1640 C C . SER A 1 200 ? 2.510 3.215 -4.631 1.00 55.50 200 SER A C 1
ATOM 1642 O O . SER A 1 200 ? 2.992 3.327 -5.755 1.00 55.50 200 SER A O 1
ATOM 1644 N N . PHE A 1 201 ? 3.157 2.651 -3.613 1.00 64.38 201 PHE A N 1
ATOM 1645 C CA . PHE A 1 201 ? 4.492 2.091 -3.730 1.00 64.38 201 PHE A CA 1
ATOM 1646 C C . PHE A 1 201 ? 4.385 0.601 -3.966 1.00 64.38 201 PHE A C 1
ATOM 1648 O O . PHE A 1 201 ? 3.484 -0.055 -3.457 1.00 64.38 201 PHE A O 1
ATOM 1655 N N . VAL A 1 202 ? 5.289 0.077 -4.777 1.00 64.31 202 VAL A N 1
ATOM 1656 C CA . VAL A 1 202 ? 5.346 -1.343 -5.093 1.00 64.31 202 VAL A CA 1
ATOM 1657 C C . VAL A 1 202 ? 6.669 -1.891 -4.593 1.00 64.31 202 VAL A C 1
ATOM 1659 O O . VAL A 1 202 ? 7.718 -1.289 -4.832 1.00 64.31 202 VAL A O 1
ATOM 1662 N N . ARG A 1 203 ? 6.623 -3.030 -3.902 1.00 68.75 203 ARG A N 1
ATOM 1663 C CA . ARG A 1 203 ? 7.806 -3.867 -3.730 1.00 68.75 203 ARG A CA 1
ATOM 1664 C C . ARG A 1 203 ? 7.991 -4.652 -5.015 1.00 68.75 203 ARG A C 1
ATOM 1666 O O . ARG A 1 203 ? 7.045 -5.280 -5.495 1.00 68.75 203 ARG A O 1
ATOM 1673 N N . PHE A 1 204 ? 9.204 -4.650 -5.537 1.00 64.06 204 PHE A N 1
ATOM 1674 C CA . PHE A 1 204 ? 9.580 -5.531 -6.625 1.00 64.06 204 PHE A CA 1
ATOM 1675 C C . PHE A 1 204 ? 10.905 -6.217 -6.313 1.00 64.06 204 PHE A C 1
ATOM 1677 O O . PHE A 1 204 ? 11.752 -5.660 -5.617 1.00 64.06 204 PHE A O 1
ATOM 1684 N N . GLU A 1 205 ? 11.059 -7.431 -6.820 1.00 63.66 205 GLU A N 1
ATOM 1685 C CA . GLU A 1 205 ? 12.268 -8.237 -6.684 1.00 63.66 205 GLU A CA 1
ATOM 1686 C C . GLU A 1 205 ? 12.833 -8.446 -8.085 1.00 63.66 205 GLU A C 1
ATOM 1688 O O . GLU A 1 205 ? 12.257 -9.173 -8.894 1.00 63.66 205 GLU A O 1
ATOM 1693 N N . LEU A 1 206 ? 13.938 -7.765 -8.393 1.00 61.53 206 LEU A N 1
ATOM 1694 C CA . LEU A 1 206 ? 14.651 -7.987 -9.642 1.00 61.53 206 LEU A CA 1
ATOM 1695 C C . LEU A 1 206 ? 15.731 -9.044 -9.394 1.00 61.53 206 LEU A C 1
ATOM 1697 O O . LEU A 1 206 ? 16.714 -8.780 -8.700 1.00 61.53 206 LEU A O 1
ATOM 1701 N N . ILE A 1 207 ? 15.532 -10.233 -9.957 1.00 58.03 207 ILE A N 1
ATOM 1702 C CA . ILE A 1 207 ? 16.551 -11.283 -9.992 1.00 58.03 207 ILE A CA 1
ATOM 1703 C C . ILE A 1 207 ? 17.377 -11.046 -11.252 1.00 58.03 207 ILE A C 1
ATOM 1705 O O . ILE A 1 207 ? 16.848 -11.084 -12.364 1.00 58.03 207 ILE A O 1
ATOM 1709 N N . VAL A 1 208 ? 18.663 -10.750 -11.081 1.00 59.09 208 VAL A N 1
ATOM 1710 C CA . VAL A 1 208 ? 19.600 -10.556 -12.192 1.00 59.09 208 VAL A CA 1
ATOM 1711 C C . VAL A 1 208 ? 20.757 -11.521 -11.978 1.00 59.09 208 VAL A C 1
ATOM 1713 O O . VAL A 1 208 ? 21.468 -11.391 -10.991 1.00 59.09 208 VAL A O 1
ATOM 1716 N N . PHE A 1 209 ? 20.931 -12.485 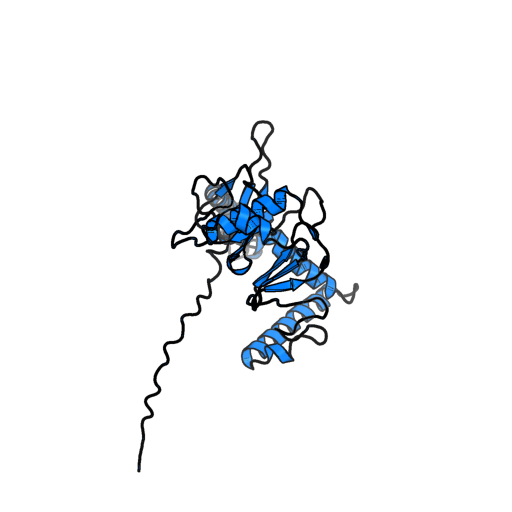-12.889 1.00 54.88 209 PHE A N 1
ATOM 1717 C CA . PHE A 1 209 ? 21.978 -13.519 -12.809 1.00 54.88 209 PHE A CA 1
ATOM 1718 C C . PHE A 1 209 ? 22.024 -14.236 -11.447 1.00 54.88 209 PHE A C 1
ATOM 1720 O O . PHE A 1 209 ? 23.078 -14.319 -10.829 1.00 54.88 209 PHE A O 1
ATOM 1727 N N . ASP A 1 210 ? 20.866 -14.709 -10.976 1.00 53.69 210 ASP A N 1
ATOM 1728 C CA . ASP A 1 210 ? 20.693 -15.453 -9.716 1.00 53.69 210 ASP A CA 1
ATOM 1729 C C . ASP A 1 210 ? 21.065 -14.702 -8.424 1.00 53.69 210 ASP A C 1
ATOM 1731 O O . ASP A 1 210 ? 20.991 -15.270 -7.334 1.00 53.69 210 ASP A O 1
ATOM 1735 N N . GLU A 1 211 ? 21.354 -13.399 -8.502 1.00 46.34 211 GLU A N 1
ATOM 1736 C CA . GLU A 1 211 ? 21.492 -12.538 -7.329 1.00 46.34 211 GLU A CA 1
ATOM 1737 C C . GLU A 1 211 ? 20.235 -11.666 -7.133 1.00 46.34 211 GLU A C 1
ATOM 1739 O O . GLU A 1 211 ? 19.841 -10.908 -8.034 1.00 46.34 211 GLU A O 1
ATOM 1744 N N . PRO A 1 212 ? 19.572 -11.736 -5.959 1.00 49.69 212 PRO A N 1
ATOM 1745 C CA . PRO A 1 212 ? 18.446 -10.870 -5.647 1.00 49.69 212 PRO A CA 1
ATOM 1746 C C . PRO A 1 212 ? 18.950 -9.453 -5.379 1.00 49.69 212 PRO A C 1
ATOM 1748 O O . PRO A 1 212 ? 19.535 -9.158 -4.337 1.00 49.69 212 PRO A O 1
ATOM 1751 N N . LYS A 1 213 ? 18.674 -8.533 -6.303 1.00 53.78 213 LYS A N 1
ATOM 1752 C CA . LYS A 1 213 ? 18.977 -7.113 -6.117 1.00 53.78 213 LYS A CA 1
ATOM 1753 C C . LYS A 1 213 ? 17.737 -6.409 -5.568 1.00 53.78 213 LYS A C 1
ATOM 1755 O O . LYS A 1 213 ? 16.999 -5.752 -6.300 1.00 53.78 213 LYS A O 1
ATOM 1760 N N . MET A 1 214 ? 17.498 -6.541 -4.262 1.00 45.41 214 MET A N 1
ATOM 1761 C CA . MET A 1 214 ? 16.768 -5.499 -3.524 1.00 45.41 214 MET A CA 1
ATOM 1762 C C . MET A 1 214 ? 17.756 -4.321 -3.380 1.00 45.41 214 MET A C 1
ATOM 1764 O O . MET A 1 214 ? 18.929 -4.539 -3.114 1.00 45.41 214 MET A O 1
ATOM 1768 N N . ILE A 1 215 ? 17.441 -3.041 -3.577 1.00 51.94 215 ILE A N 1
ATOM 1769 C CA . ILE A 1 215 ? 16.395 -2.240 -2.944 1.00 51.94 215 ILE A CA 1
ATOM 1770 C C . ILE A 1 215 ? 16.238 -0.927 -3.785 1.00 51.94 215 ILE A C 1
ATOM 1772 O O . ILE A 1 215 ? 17.250 -0.355 -4.197 1.00 51.94 215 ILE A O 1
ATOM 1776 N N . PRO A 1 216 ? 15.024 -0.366 -3.994 1.00 49.34 216 PRO A N 1
ATOM 1777 C CA . PRO A 1 216 ? 14.784 0.966 -4.605 1.00 49.34 216 PRO A CA 1
ATOM 1778 C C . PRO A 1 216 ? 15.209 2.174 -3.757 1.00 49.34 216 PRO A C 1
ATOM 1780 O O . PRO A 1 216 ? 14.926 3.327 -4.087 1.00 49.34 216 PRO A O 1
ATOM 1783 N N . PHE A 1 217 ? 15.762 1.907 -2.588 1.00 56.91 217 PHE A N 1
ATOM 1784 C CA . PHE A 1 217 ? 15.822 2.823 -1.472 1.00 56.91 217 PHE A CA 1
ATOM 1785 C C . PHE A 1 217 ? 17.175 2.630 -0.810 1.00 56.91 217 PHE A C 1
ATOM 1787 O O . PHE A 1 217 ? 17.644 1.505 -0.645 1.00 56.91 217 PHE A O 1
ATOM 1794 N N . LEU A 1 218 ? 17.791 3.728 -0.390 1.00 57.66 218 LEU A N 1
ATOM 1795 C CA . LEU A 1 218 ? 18.915 3.648 0.528 1.00 57.66 218 LEU A CA 1
ATOM 1796 C C . LEU A 1 218 ? 18.346 3.317 1.921 1.00 57.66 218 LEU A C 1
ATOM 1798 O O . LEU A 1 218 ? 18.150 4.213 2.739 1.00 57.66 218 LEU A O 1
ATOM 1802 N N . THR A 1 219 ? 17.961 2.055 2.139 1.00 57.66 219 THR A N 1
ATOM 1803 C CA . THR A 1 219 ? 17.493 1.538 3.443 1.00 57.66 219 THR A CA 1
ATOM 1804 C C . THR A 1 219 ? 18.646 1.020 4.287 1.00 57.66 219 THR A C 1
ATOM 1806 O O . THR A 1 219 ? 18.417 0.308 5.256 1.00 57.66 219 THR A O 1
ATOM 1809 N N . ASP A 1 220 ? 19.887 1.332 3.903 1.00 62.66 220 ASP A N 1
ATOM 1810 C CA . ASP A 1 220 ? 21.105 0.856 4.558 1.00 62.66 220 ASP A CA 1
ATOM 1811 C C . ASP A 1 220 ? 21.137 -0.680 4.723 1.00 62.66 220 ASP A C 1
ATOM 1813 O O . ASP A 1 220 ? 21.675 -1.202 5.694 1.00 62.66 220 ASP A O 1
ATOM 1817 N N . GLY A 1 221 ? 20.541 -1.409 3.767 1.00 63.88 221 GLY A N 1
ATOM 1818 C CA . GLY A 1 221 ? 20.491 -2.877 3.753 1.00 63.88 221 GLY A CA 1
ATOM 1819 C C . GLY A 1 221 ? 19.359 -3.503 4.573 1.00 63.88 221 GLY A C 1
ATOM 1820 O O . GLY A 1 221 ? 19.297 -4.724 4.670 1.00 63.88 221 GLY A O 1
ATOM 1821 N N . LYS A 1 222 ? 18.462 -2.695 5.148 1.00 66.56 222 LYS A N 1
ATOM 1822 C CA . LYS A 1 222 ? 17.361 -3.172 5.994 1.00 66.56 222 LYS A CA 1
ATOM 1823 C C . LYS A 1 222 ? 16.178 -3.704 5.195 1.00 66.56 222 LYS A C 1
ATOM 1825 O O . LYS A 1 222 ? 15.792 -3.111 4.180 1.00 66.56 222 LYS A O 1
ATOM 1830 N N . ASP A 1 223 ? 15.580 -4.776 5.710 1.00 69.50 223 ASP A N 1
ATOM 1831 C CA . ASP A 1 223 ? 14.372 -5.398 5.174 1.00 69.50 223 ASP A CA 1
ATOM 1832 C C . ASP A 1 223 ? 13.124 -4.857 5.887 1.00 69.50 223 ASP A C 1
ATOM 1834 O O . ASP A 1 223 ? 12.857 -5.148 7.056 1.00 69.50 223 ASP A O 1
ATOM 1838 N N . ALA A 1 224 ? 12.322 -4.089 5.148 1.00 68.00 224 ALA A N 1
ATOM 1839 C CA . ALA A 1 224 ? 11.090 -3.488 5.649 1.00 68.00 224 ALA A CA 1
ATOM 1840 C C . ALA A 1 224 ? 10.004 -4.507 6.032 1.00 68.00 224 ALA A C 1
ATOM 1842 O O . ALA A 1 224 ? 9.028 -4.125 6.676 1.00 68.00 224 ALA A O 1
ATOM 1843 N N . THR A 1 225 ? 10.152 -5.776 5.639 1.00 64.19 225 THR A N 1
ATOM 1844 C CA . THR A 1 225 ? 9.241 -6.856 6.033 1.00 64.19 225 THR A CA 1
ATOM 1845 C C . THR A 1 225 ? 9.539 -7.418 7.423 1.00 64.19 225 THR A C 1
ATOM 1847 O O . THR A 1 225 ? 8.667 -8.063 8.011 1.00 64.19 225 THR A O 1
ATOM 1850 N N . GLN A 1 226 ? 10.750 -7.187 7.938 1.00 68.00 226 GLN A N 1
ATOM 1851 C CA . GLN A 1 226 ? 11.230 -7.738 9.207 1.00 68.00 226 GLN A CA 1
ATOM 1852 C C . GLN A 1 226 ? 11.439 -6.661 10.267 1.00 68.00 226 GLN A C 1
ATOM 1854 O O . GLN A 1 226 ? 11.228 -6.908 11.453 1.00 68.00 226 GLN A O 1
ATOM 1859 N N . GLU A 1 227 ? 11.841 -5.458 9.858 1.00 64.44 227 GLU A N 1
ATOM 1860 C CA . GLU A 1 227 ? 12.135 -4.375 10.785 1.00 64.44 227 GLU A CA 1
ATOM 1861 C C . GLU A 1 227 ? 11.630 -3.016 10.300 1.00 64.44 227 GLU A C 1
ATOM 1863 O O . GLU A 1 227 ? 11.421 -2.754 9.110 1.00 64.44 227 GLU A O 1
ATOM 1868 N N . LEU A 1 228 ? 11.474 -2.105 11.263 1.00 67.75 228 LEU A N 1
ATOM 1869 C CA . LEU A 1 228 ? 11.103 -0.725 10.997 1.00 67.75 228 LEU A CA 1
ATOM 1870 C C . LEU A 1 228 ? 12.182 -0.049 10.141 1.00 67.75 228 LEU A C 1
ATOM 1872 O O . LEU A 1 228 ? 13.264 0.302 10.618 1.00 67.75 228 LEU A O 1
ATOM 1876 N N . THR A 1 229 ? 11.845 0.162 8.874 1.00 71.25 229 THR A N 1
ATOM 1877 C CA . THR A 1 229 ? 12.787 0.619 7.858 1.00 71.25 229 THR A CA 1
ATOM 1878 C C . THR A 1 229 ? 12.431 2.015 7.366 1.00 71.25 229 THR A C 1
ATOM 1880 O O . THR A 1 229 ? 11.279 2.311 7.037 1.00 71.25 229 THR A O 1
ATOM 1883 N N . PHE A 1 230 ? 13.445 2.877 7.291 1.00 73.38 230 PHE A N 1
ATOM 1884 C CA . PHE A 1 230 ? 13.319 4.248 6.814 1.00 73.38 230 PHE A CA 1
ATOM 1885 C C . PHE A 1 230 ? 14.219 4.490 5.611 1.00 73.38 230 PHE A C 1
ATOM 1887 O O . PHE A 1 230 ? 15.285 3.895 5.489 1.00 73.38 230 PHE A O 1
ATOM 1894 N N . TYR A 1 231 ? 13.820 5.426 4.758 1.00 71.88 231 TYR A N 1
ATOM 1895 C CA . TYR A 1 231 ? 14.663 5.940 3.690 1.00 71.88 231 TYR A CA 1
ATOM 1896 C C . TYR A 1 231 ? 14.548 7.465 3.593 1.00 71.88 231 TYR A C 1
ATOM 1898 O O . TYR A 1 231 ? 13.561 8.081 4.010 1.00 71.88 231 TYR A O 1
ATOM 1906 N N . ARG A 1 232 ? 15.603 8.090 3.067 1.00 68.38 232 ARG A N 1
ATOM 1907 C CA . ARG A 1 232 ? 15.703 9.554 2.909 1.00 68.38 232 ARG A CA 1
ATOM 1908 C C . ARG A 1 232 ? 15.480 9.997 1.474 1.00 68.38 232 ARG A C 1
ATOM 1910 O O . ARG A 1 232 ? 14.803 10.988 1.224 1.00 68.38 232 ARG A O 1
ATOM 1917 N N . THR A 1 233 ? 16.055 9.253 0.543 1.00 61.28 233 THR A N 1
ATOM 1918 C CA . THR A 1 233 ? 16.106 9.594 -0.873 1.00 61.28 233 THR A CA 1
ATOM 1919 C C . THR A 1 233 ? 15.558 8.437 -1.687 1.00 61.28 233 THR A C 1
ATOM 1921 O O . THR A 1 233 ? 15.976 7.292 -1.521 1.00 61.28 233 THR A O 1
ATOM 1924 N N . GLU A 1 234 ? 14.618 8.749 -2.574 1.00 60.84 234 GLU A N 1
ATOM 1925 C CA . GLU A 1 234 ? 14.271 7.867 -3.685 1.00 60.84 234 GLU A CA 1
ATOM 1926 C C . GLU A 1 234 ? 15.424 7.928 -4.686 1.00 60.84 234 GLU A C 1
ATOM 1928 O O . GLU A 1 234 ? 15.812 9.018 -5.112 1.00 60.84 234 GLU A O 1
ATOM 1933 N N . THR A 1 235 ? 16.010 6.788 -5.041 1.00 54.38 235 THR A N 1
ATOM 1934 C CA . THR A 1 235 ? 17.168 6.772 -5.944 1.00 54.38 235 THR A CA 1
ATOM 1935 C C . THR A 1 235 ? 16.783 6.980 -7.413 1.00 54.38 235 THR A C 1
ATOM 1937 O O . THR A 1 235 ? 17.627 7.452 -8.168 1.00 54.38 235 THR A O 1
ATOM 1940 N N . ALA A 1 236 ? 15.527 6.724 -7.814 1.00 49.66 236 ALA A N 1
ATOM 1941 C CA . ALA A 1 236 ? 14.885 7.163 -9.069 1.00 49.66 236 ALA A CA 1
ATOM 1942 C C . ALA A 1 236 ? 13.460 6.569 -9.190 1.00 49.66 236 ALA A C 1
ATOM 1944 O O . ALA A 1 236 ? 13.156 5.591 -8.507 1.00 49.66 236 ALA A O 1
ATOM 1945 N N . PRO A 1 237 ? 12.591 7.067 -10.098 1.00 54.12 237 PRO A N 1
ATOM 1946 C CA . PRO A 1 237 ? 11.488 6.264 -10.619 1.00 54.12 237 PRO A CA 1
ATOM 1947 C C . PRO A 1 237 ? 12.064 5.075 -11.397 1.00 54.12 237 PRO A C 1
ATOM 1949 O O . PRO A 1 237 ? 12.704 5.248 -12.434 1.00 54.12 237 PRO A O 1
ATOM 1952 N N . ILE A 1 238 ? 11.860 3.870 -10.874 1.00 59.66 238 ILE A N 1
ATOM 1953 C CA . ILE A 1 238 ? 12.410 2.650 -11.460 1.00 59.66 238 ILE A CA 1
ATOM 1954 C C . ILE A 1 238 ? 11.481 2.171 -12.571 1.00 59.66 238 ILE A C 1
ATOM 1956 O O . ILE A 1 238 ? 10.256 2.166 -12.436 1.00 59.66 238 ILE A O 1
ATOM 1960 N N . ILE A 1 239 ? 12.082 1.798 -13.699 1.00 59.97 239 ILE A N 1
ATOM 1961 C CA . ILE A 1 239 ? 11.397 1.018 -14.725 1.00 59.97 239 ILE A CA 1
ATOM 1962 C C . ILE A 1 239 ? 11.412 -0.416 -14.228 1.00 59.97 239 ILE A C 1
ATOM 1964 O O . ILE A 1 239 ? 12.459 -1.053 -14.175 1.00 59.97 239 ILE A O 1
ATOM 1968 N N . THR A 1 240 ? 10.245 -0.869 -13.802 1.00 64.06 240 THR A N 1
ATOM 1969 C CA . THR A 1 240 ? 10.046 -2.177 -13.194 1.00 64.06 240 THR A CA 1
ATOM 1970 C C . THR A 1 240 ? 9.246 -3.026 -14.169 1.00 64.06 240 THR A C 1
ATOM 1972 O O . THR A 1 240 ? 8.182 -2.606 -14.628 1.00 64.06 240 THR A O 1
ATOM 1975 N N . ASP A 1 241 ? 9.760 -4.208 -14.499 1.00 74.50 241 ASP A N 1
ATOM 1976 C CA . ASP A 1 241 ? 8.971 -5.236 -15.170 1.00 74.50 241 ASP A CA 1
ATOM 1977 C C . ASP A 1 241 ? 7.794 -5.609 -14.260 1.00 74.50 241 ASP A C 1
ATOM 1979 O O . ASP A 1 241 ? 7.998 -5.894 -13.080 1.00 74.50 241 ASP A O 1
ATOM 1983 N N . LEU A 1 242 ? 6.562 -5.580 -14.778 1.00 76.81 242 LEU A N 1
ATOM 1984 C CA . LEU A 1 242 ? 5.371 -5.845 -13.972 1.00 76.81 242 LEU A CA 1
ATOM 1985 C C . LEU A 1 242 ? 5.467 -7.192 -13.249 1.00 76.81 242 LEU A C 1
ATOM 1987 O O . LEU A 1 242 ? 5.089 -7.247 -12.086 1.00 76.81 242 LEU A O 1
ATOM 1991 N N . ALA A 1 243 ? 6.072 -8.212 -13.869 1.00 74.31 243 ALA A N 1
ATOM 1992 C CA . ALA A 1 243 ? 6.243 -9.543 -13.280 1.00 74.31 243 ALA A CA 1
ATOM 1993 C C . ALA A 1 243 ? 7.155 -9.548 -12.040 1.00 74.31 243 ALA A C 1
ATOM 1995 O O . ALA A 1 243 ? 7.087 -10.447 -11.205 1.00 74.31 243 ALA A O 1
ATOM 1996 N N . THR A 1 244 ? 7.999 -8.525 -11.887 1.00 73.69 244 THR A N 1
ATOM 1997 C CA . THR A 1 244 ? 8.855 -8.370 -10.703 1.00 73.69 244 THR A CA 1
ATOM 1998 C C . THR A 1 244 ? 8.106 -7.744 -9.530 1.00 73.69 244 THR A C 1
ATOM 2000 O O . THR A 1 244 ? 8.585 -7.818 -8.400 1.00 73.69 244 THR A O 1
ATOM 2003 N N . ILE A 1 245 ? 6.932 -7.139 -9.760 1.00 74.81 245 ILE A N 1
ATOM 2004 C CA . ILE A 1 245 ? 6.112 -6.537 -8.705 1.00 74.81 245 ILE A CA 1
ATOM 2005 C C . ILE A 1 245 ? 5.502 -7.645 -7.852 1.00 74.81 245 ILE A C 1
ATOM 2007 O O . ILE A 1 245 ? 4.737 -8.473 -8.340 1.00 74.81 245 ILE A O 1
ATOM 2011 N N . ARG A 1 246 ? 5.814 -7.617 -6.554 1.00 68.50 246 ARG A N 1
ATOM 2012 C CA . ARG A 1 246 ? 5.355 -8.610 -5.578 1.00 68.50 246 ARG A CA 1
ATOM 2013 C C . ARG A 1 246 ? 4.150 -8.156 -4.767 1.00 68.50 246 ARG A C 1
ATOM 2015 O O . ARG A 1 246 ? 3.317 -8.983 -4.433 1.00 68.50 246 ARG A O 1
ATOM 2022 N N . ALA A 1 247 ? 4.092 -6.881 -4.389 1.00 67.38 247 ALA A N 1
ATOM 2023 C CA . ALA A 1 247 ? 3.022 -6.350 -3.545 1.00 67.38 247 ALA A CA 1
ATOM 2024 C C . ALA A 1 247 ? 2.980 -4.820 -3.592 1.00 67.38 247 ALA A C 1
ATOM 2026 O O . ALA A 1 247 ? 4.000 -4.174 -3.863 1.00 67.38 247 ALA A O 1
ATOM 2027 N N . VAL A 1 248 ? 1.826 -4.235 -3.266 1.00 69.88 248 VAL A N 1
ATOM 2028 C CA . VAL A 1 248 ? 1.738 -2.811 -2.930 1.00 69.88 248 VAL A CA 1
ATOM 2029 C C . VAL A 1 248 ? 2.126 -2.610 -1.466 1.00 69.88 248 VAL A C 1
ATOM 2031 O O . VAL A 1 248 ? 1.592 -3.255 -0.567 1.00 69.88 248 VAL A O 1
ATOM 2034 N N . ILE A 1 249 ? 3.041 -1.677 -1.221 1.00 70.38 249 ILE A N 1
ATOM 2035 C CA . ILE A 1 249 ? 3.511 -1.300 0.112 1.00 70.38 249 ILE A CA 1
ATOM 2036 C C . ILE A 1 249 ? 3.112 0.139 0.433 1.00 70.38 249 ILE A C 1
ATOM 2038 O O . ILE A 1 249 ? 2.921 0.987 -0.447 1.00 70.38 249 ILE A O 1
ATOM 2042 N N . GLY A 1 250 ? 2.955 0.410 1.723 1.00 68.81 250 GLY A N 1
ATOM 2043 C CA . GLY A 1 250 ? 2.677 1.742 2.232 1.00 68.81 250 GLY A CA 1
ATOM 2044 C C . GLY A 1 250 ? 3.951 2.511 2.528 1.00 68.81 250 GLY A C 1
ATOM 2045 O O . GLY A 1 250 ? 5.021 1.938 2.733 1.00 68.81 250 GLY A O 1
ATOM 2046 N N . ARG A 1 251 ? 3.823 3.832 2.610 1.00 71.81 251 ARG A N 1
ATOM 2047 C CA . ARG A 1 251 ? 4.851 4.687 3.198 1.00 71.81 251 ARG A CA 1
ATOM 2048 C C . ARG A 1 251 ? 4.232 5.804 4.016 1.00 71.81 251 ARG A C 1
ATOM 2050 O O . ARG A 1 251 ? 3.142 6.287 3.707 1.00 71.81 251 ARG A O 1
ATOM 2057 N N . VAL A 1 252 ? 4.964 6.261 5.019 1.00 68.62 252 VAL A N 1
ATOM 2058 C CA . VAL A 1 252 ? 4.607 7.416 5.841 1.00 68.62 252 VAL A CA 1
ATOM 2059 C C . VAL A 1 252 ? 5.732 8.430 5.829 1.00 68.62 252 VAL A C 1
ATOM 2061 O O . VAL A 1 252 ? 6.885 8.083 6.055 1.00 68.62 252 VAL A O 1
ATOM 2064 N N . GLN A 1 253 ? 5.386 9.700 5.647 1.00 70.94 253 GLN A N 1
ATOM 2065 C CA . GLN A 1 253 ? 6.309 10.790 5.925 1.00 70.94 253 GLN A CA 1
ATOM 2066 C C . GLN A 1 253 ? 6.352 11.055 7.431 1.00 70.94 253 GLN A C 1
ATOM 2068 O O . GLN A 1 253 ? 5.320 11.345 8.040 1.00 70.94 253 GLN A O 1
ATOM 2073 N N . THR A 1 254 ? 7.531 10.977 8.039 1.00 69.75 254 THR A N 1
ATOM 2074 C CA . THR A 1 254 ? 7.698 11.391 9.430 1.00 69.75 254 THR A CA 1
ATOM 2075 C C . THR A 1 254 ? 7.586 12.914 9.510 1.00 69.75 254 THR A C 1
ATOM 2077 O O . THR A 1 254 ? 8.210 13.657 8.746 1.00 69.75 254 THR A O 1
ATOM 2080 N N . THR A 1 255 ? 6.762 13.409 10.432 1.00 60.09 255 THR A N 1
ATOM 2081 C CA . THR A 1 255 ? 6.766 14.826 10.799 1.00 60.09 255 THR A CA 1
ATOM 2082 C C . THR A 1 255 ? 8.004 15.078 11.646 1.00 60.09 255 THR A C 1
ATOM 2084 O O . THR A 1 255 ? 7.976 14.897 12.861 1.00 60.09 255 THR A O 1
ATOM 2087 N N . GLY A 1 256 ? 9.111 15.440 11.000 1.00 53.59 256 GLY A N 1
ATOM 2088 C CA . GLY A 1 256 ? 10.273 15.968 11.705 1.00 53.59 256 GLY A CA 1
ATOM 2089 C C . GLY A 1 256 ? 9.879 17.222 12.489 1.00 53.59 256 GLY A C 1
ATOM 2090 O O . GLY A 1 256 ? 9.148 18.076 11.980 1.00 53.59 256 GLY A O 1
ATOM 2091 N N . GLY A 1 257 ? 10.336 17.323 13.737 1.00 48.91 257 GLY A N 1
ATOM 2092 C CA . GLY A 1 257 ? 10.333 18.587 14.467 1.00 48.91 257 GLY A CA 1
ATOM 2093 C C . GLY A 1 257 ? 11.273 19.607 13.801 1.00 48.91 257 GLY A C 1
ATOM 2094 O O . GLY A 1 257 ? 11.980 19.269 12.853 1.00 48.91 257 GLY A O 1
ATOM 2095 N N . PRO A 1 258 ? 11.352 20.849 14.308 1.00 49.41 258 PRO A N 1
ATOM 2096 C CA . PRO A 1 258 ? 12.134 21.932 13.694 1.00 49.41 258 PRO A CA 1
ATOM 2097 C C . PRO A 1 258 ? 13.618 21.604 13.437 1.00 49.41 258 PRO A C 1
ATOM 2099 O O . PRO A 1 258 ? 14.253 22.251 12.610 1.00 49.41 258 PRO A O 1
ATOM 2102 N N . SER A 1 259 ? 14.168 20.604 14.138 1.00 48.72 259 SER A N 1
ATOM 2103 C CA . SER A 1 259 ? 15.563 20.153 14.063 1.00 48.72 259 SER A CA 1
ATOM 2104 C C . SER A 1 259 ? 15.769 18.779 13.407 1.00 48.72 259 SER A C 1
ATOM 2106 O O . SER A 1 259 ? 16.912 18.356 13.241 1.00 48.72 259 SER A O 1
ATOM 2108 N N . THR A 1 260 ? 14.705 18.058 13.035 1.00 56.56 260 THR A N 1
ATOM 2109 C CA . THR A 1 260 ? 14.802 16.714 12.439 1.00 56.56 260 THR A CA 1
ATOM 2110 C C . THR A 1 260 ? 14.442 16.767 10.960 1.00 56.56 260 THR A C 1
ATOM 2112 O O . THR A 1 260 ? 13.347 17.170 10.577 1.00 56.56 260 THR A O 1
ATOM 2115 N N . GLN A 1 261 ? 15.393 16.376 10.105 1.00 58.56 261 GLN A N 1
ATOM 2116 C CA . GLN A 1 261 ? 15.147 16.214 8.670 1.00 58.56 261 GLN A CA 1
ATOM 2117 C C . GLN A 1 261 ? 14.005 15.214 8.443 1.00 58.56 261 GLN A C 1
ATOM 2119 O O . GLN A 1 261 ? 13.834 14.295 9.233 1.00 58.56 261 GLN A O 1
ATOM 2124 N N . GLN A 1 262 ? 13.221 15.402 7.382 1.00 62.88 262 GLN A N 1
ATOM 2125 C CA . GLN A 1 262 ? 12.110 14.509 7.042 1.00 62.88 262 GLN A CA 1
ATOM 2126 C C . GLN A 1 262 ? 12.636 13.144 6.569 1.00 62.88 262 GLN A C 1
ATOM 2128 O O . GLN A 1 262 ? 13.555 13.088 5.749 1.00 62.88 262 GLN A O 1
ATOM 2133 N N . HIS A 1 263 ? 12.014 12.058 7.032 1.00 73.00 263 HIS A N 1
ATOM 2134 C CA . HIS A 1 263 ? 12.281 10.685 6.584 1.00 73.00 263 HIS A CA 1
ATOM 2135 C C . HIS A 1 263 ? 10.982 10.022 6.136 1.00 73.00 263 HIS A C 1
ATOM 2137 O O . HIS A 1 263 ? 9.890 10.428 6.536 1.00 73.00 263 HIS A O 1
ATOM 2143 N N . TRP A 1 264 ? 11.094 8.978 5.322 1.00 73.94 264 TRP A N 1
ATOM 2144 C CA . TRP A 1 264 ? 9.963 8.138 4.947 1.00 73.94 264 TRP A CA 1
ATOM 2145 C C . TRP A 1 264 ? 10.095 6.778 5.620 1.00 73.94 264 TRP A C 1
ATOM 2147 O O . TRP A 1 264 ? 11.109 6.112 5.448 1.00 73.94 264 TRP A O 1
ATOM 2157 N N . GLY A 1 265 ? 9.089 6.374 6.393 1.00 71.19 265 GLY A N 1
ATOM 2158 C CA . GLY A 1 265 ? 8.965 5.012 6.909 1.00 71.19 265 GLY A CA 1
ATOM 2159 C C . GLY A 1 265 ? 8.253 4.124 5.895 1.00 71.19 265 GLY A C 1
ATOM 2160 O O . GLY A 1 265 ? 7.255 4.553 5.308 1.00 71.19 265 GLY A O 1
ATOM 2161 N N . ILE A 1 266 ? 8.755 2.910 5.685 1.00 73.69 266 ILE A N 1
ATOM 2162 C CA . ILE A 1 266 ? 8.123 1.897 4.832 1.00 73.69 266 ILE A CA 1
ATOM 2163 C C . ILE A 1 266 ? 7.153 1.072 5.683 1.00 73.69 266 ILE A C 1
ATOM 2165 O O . ILE A 1 266 ? 7.467 0.700 6.810 1.00 73.69 266 ILE A O 1
ATOM 2169 N N . ILE A 1 267 ? 5.968 0.800 5.139 1.00 70.56 267 ILE A N 1
ATOM 2170 C CA . ILE A 1 267 ? 4.964 -0.089 5.728 1.00 70.56 267 ILE A CA 1
ATOM 2171 C C . ILE A 1 267 ? 4.778 -1.254 4.757 1.00 70.56 267 ILE A C 1
ATOM 2173 O O . ILE A 1 267 ? 3.933 -1.198 3.859 1.00 70.56 267 ILE A O 1
ATOM 2177 N N . ASP A 1 268 ? 5.595 -2.292 4.914 1.00 70.88 268 ASP A N 1
ATOM 2178 C CA . ASP A 1 268 ? 5.486 -3.524 4.138 1.00 70.88 268 ASP A CA 1
ATOM 2179 C C . ASP A 1 268 ? 4.783 -4.599 4.977 1.00 70.88 268 ASP A C 1
ATOM 2181 O O . ASP A 1 268 ? 5.248 -4.969 6.049 1.00 70.88 268 ASP A O 1
ATOM 2185 N N . ARG A 1 269 ? 3.623 -5.068 4.503 1.00 63.12 269 ARG A N 1
ATOM 2186 C CA . ARG A 1 269 ? 2.804 -6.092 5.182 1.00 63.12 269 ARG A CA 1
ATOM 2187 C C . ARG A 1 269 ? 2.813 -7.434 4.458 1.00 63.12 269 ARG A C 1
ATOM 2189 O O . ARG A 1 269 ? 2.043 -8.326 4.803 1.00 63.12 269 ARG A O 1
ATOM 2196 N N . SER A 1 270 ? 3.660 -7.578 3.446 1.00 62.72 270 SER A N 1
ATOM 2197 C CA . SER A 1 270 ? 3.727 -8.793 2.635 1.00 62.72 270 SER A CA 1
ATOM 2198 C C . SER A 1 270 ? 4.346 -9.995 3.362 1.00 62.72 270 SER A C 1
ATOM 2200 O O . SER A 1 270 ? 4.277 -11.100 2.835 1.00 62.72 270 SER A O 1
ATOM 2202 N N . SER A 1 271 ? 4.930 -9.807 4.553 1.00 57.03 271 SER A N 1
ATOM 2203 C CA . SER A 1 271 ? 5.384 -10.898 5.431 1.00 57.03 271 SER A CA 1
ATOM 2204 C C . SER A 1 271 ? 4.299 -11.429 6.372 1.00 57.03 271 SER A C 1
ATOM 2206 O O . SER A 1 271 ? 4.375 -12.585 6.772 1.00 57.03 271 SER A O 1
ATOM 2208 N N . ALA A 1 272 ? 3.288 -10.620 6.719 1.00 50.34 272 ALA A N 1
ATOM 2209 C CA . ALA A 1 272 ? 2.268 -10.975 7.716 1.00 50.34 272 ALA A CA 1
ATOM 2210 C C . ALA A 1 272 ? 0.979 -11.558 7.110 1.00 50.34 272 ALA A C 1
ATOM 2212 O O . ALA A 1 272 ? 0.190 -12.188 7.812 1.00 50.34 272 ALA A O 1
ATOM 2213 N N . LEU A 1 273 ? 0.759 -11.353 5.810 1.00 42.97 273 LEU A N 1
ATOM 2214 C CA . LEU A 1 273 ? -0.347 -11.941 5.062 1.00 42.97 273 LEU A CA 1
ATOM 2215 C C . LEU A 1 273 ? 0.208 -13.087 4.225 1.00 42.97 273 LEU A C 1
ATOM 2217 O O . LEU A 1 273 ? 0.931 -12.851 3.262 1.00 42.97 273 LEU A O 1
ATOM 2221 N N . THR A 1 274 ? -0.116 -14.307 4.648 1.00 39.38 274 THR A N 1
ATOM 2222 C CA . THR A 1 274 ? -0.133 -15.557 3.881 1.00 39.38 274 THR A CA 1
ATOM 2223 C C . THR A 1 274 ? 0.357 -15.394 2.436 1.00 39.38 274 THR A C 1
ATOM 2225 O O . THR A 1 274 ? -0.411 -15.029 1.547 1.00 39.38 274 THR A O 1
ATOM 2228 N N . ARG A 1 275 ? 1.640 -15.675 2.174 1.00 34.84 275 ARG A N 1
ATOM 2229 C CA . ARG A 1 275 ? 2.070 -16.002 0.811 1.00 34.84 275 ARG A CA 1
ATOM 2230 C C . ARG A 1 275 ? 1.370 -17.317 0.473 1.00 34.84 275 ARG A C 1
ATOM 2232 O O . ARG A 1 275 ? 1.774 -18.357 0.977 1.00 34.84 275 ARG A O 1
ATOM 2239 N N . THR A 1 276 ? 0.318 -17.293 -0.340 1.00 28.69 276 THR A N 1
ATOM 2240 C CA . THR A 1 276 ? -0.119 -18.501 -1.050 1.00 28.69 276 THR A CA 1
ATOM 2241 C C . THR A 1 276 ? 0.981 -18.856 -2.041 1.00 28.69 276 THR A C 1
ATOM 2243 O O . THR A 1 276 ? 0.972 -18.418 -3.188 1.00 28.69 276 THR A O 1
ATOM 2246 N N . THR A 1 277 ? 1.991 -19.581 -1.571 1.00 27.69 277 THR A N 1
ATOM 2247 C CA . THR A 1 277 ? 2.829 -20.393 -2.441 1.00 27.69 277 THR A CA 1
ATOM 2248 C C . THR A 1 277 ? 1.975 -21.582 -2.839 1.00 27.69 277 THR A C 1
ATOM 2250 O O . THR A 1 277 ? 1.617 -22.405 -2.000 1.00 27.69 277 THR A O 1
ATOM 2253 N N . PHE A 1 278 ? 1.576 -21.622 -4.104 1.00 37.03 278 PHE A N 1
ATOM 2254 C CA . PHE A 1 278 ? 1.011 -22.828 -4.680 1.00 37.03 278 PHE A CA 1
ATOM 2255 C C . PHE A 1 278 ? 2.172 -23.806 -4.831 1.00 37.03 278 PHE A C 1
ATOM 2257 O O . PHE A 1 278 ? 2.995 -23.650 -5.729 1.00 37.03 278 PHE A O 1
ATOM 2264 N N . GLU A 1 279 ? 2.292 -24.745 -3.897 1.00 34.19 279 GLU A N 1
ATOM 2265 C CA . GLU A 1 279 ? 3.053 -25.957 -4.169 1.00 34.19 279 GLU A CA 1
ATOM 2266 C C . GLU A 1 279 ? 2.333 -26.671 -5.315 1.00 34.19 279 GLU A C 1
ATOM 2268 O O . GLU A 1 279 ? 1.105 -26.832 -5.286 1.00 34.19 279 GLU A O 1
ATOM 2273 N N . GLU A 1 280 ? 3.082 -27.016 -6.364 1.00 34.94 280 GLU A N 1
ATOM 2274 C CA . GLU A 1 280 ? 2.600 -27.953 -7.370 1.00 34.94 280 GLU A CA 1
ATOM 2275 C C . GLU A 1 280 ? 2.141 -29.190 -6.604 1.00 34.94 280 GLU A C 1
ATOM 2277 O O . GLU A 1 280 ? 2.906 -29.776 -5.839 1.00 34.94 280 GLU A O 1
ATOM 2282 N N . ARG A 1 281 ? 0.855 -29.538 -6.725 1.00 34.09 281 ARG A N 1
ATOM 2283 C CA . ARG A 1 281 ? 0.401 -30.832 -6.233 1.00 34.09 281 ARG A CA 1
ATOM 2284 C C . ARG A 1 281 ? 1.171 -31.848 -7.049 1.00 34.09 281 ARG A C 1
ATOM 2286 O O . ARG A 1 281 ? 0.858 -32.020 -8.228 1.00 34.09 281 ARG A O 1
ATOM 2293 N N . ASP A 1 282 ? 2.164 -32.474 -6.427 1.00 38.09 282 ASP A N 1
ATOM 2294 C CA . ASP A 1 282 ? 2.702 -33.727 -6.920 1.00 38.09 282 ASP A CA 1
ATOM 2295 C C . ASP A 1 282 ? 1.495 -34.588 -7.270 1.00 38.09 282 ASP A C 1
ATOM 2297 O O . ASP A 1 282 ? 0.584 -34.783 -6.456 1.00 38.09 282 ASP A O 1
ATOM 2301 N N . SER A 1 283 ? 1.437 -34.978 -8.538 1.00 39.44 283 SER A N 1
ATOM 2302 C CA . SER A 1 283 ? 0.449 -35.896 -9.061 1.00 39.44 283 SER A CA 1
ATOM 2303 C C . SER A 1 283 ? 0.516 -37.152 -8.205 1.00 39.44 283 SER A C 1
ATOM 2305 O O . SER A 1 283 ? 1.396 -37.989 -8.406 1.00 39.44 283 SER A O 1
ATOM 2307 N N . LEU A 1 284 ? -0.383 -37.252 -7.227 1.00 38.03 284 LEU A N 1
ATOM 2308 C CA . LEU A 1 284 ? -0.728 -38.520 -6.621 1.00 38.03 284 LEU A CA 1
ATOM 2309 C C . LEU A 1 284 ? -1.190 -39.379 -7.793 1.00 38.03 284 LEU A C 1
ATOM 2311 O O . LEU A 1 284 ? -2.215 -39.105 -8.413 1.00 38.03 284 LEU A O 1
ATOM 2315 N N . SER A 1 285 ? -0.334 -40.318 -8.179 1.00 39.53 285 SER A N 1
ATOM 2316 C CA . SER A 1 285 ? -0.721 -41.433 -9.014 1.00 39.53 285 SER A CA 1
ATOM 2317 C C . SER A 1 285 ? -1.808 -42.160 -8.241 1.00 39.53 285 SER A C 1
ATOM 2319 O O . SER A 1 285 ? -1.515 -42.810 -7.237 1.00 39.53 285 SER A O 1
ATOM 2321 N N . ASP A 1 286 ? -3.050 -41.979 -8.672 1.00 39.09 286 ASP A N 1
ATOM 2322 C CA . ASP A 1 286 ? -4.134 -42.877 -8.320 1.00 39.09 286 ASP A CA 1
ATOM 2323 C C . ASP A 1 286 ? -3.720 -44.255 -8.861 1.00 39.09 286 ASP A C 1
ATOM 2325 O O . ASP A 1 286 ? -3.760 -44.512 -10.065 1.00 39.09 286 ASP A O 1
ATOM 2329 N N . GLU A 1 287 ? -3.176 -45.101 -7.984 1.00 39.53 287 GLU A N 1
ATOM 2330 C CA . GLU A 1 287 ? -3.127 -46.535 -8.233 1.00 39.53 287 GLU A CA 1
ATOM 2331 C C . GLU A 1 287 ? -4.581 -47.010 -8.172 1.00 39.53 287 GLU A C 1
ATOM 2333 O O . GLU A 1 287 ? -5.187 -47.073 -7.104 1.00 39.53 287 GLU A O 1
ATOM 2338 N N . ASP A 1 288 ? -5.156 -47.238 -9.353 1.00 38.56 288 ASP A N 1
ATOM 2339 C CA . ASP A 1 288 ? -6.416 -47.946 -9.528 1.00 38.56 288 ASP A CA 1
ATOM 2340 C C . ASP A 1 288 ? -6.268 -49.352 -8.919 1.00 38.56 288 ASP A C 1
ATOM 2342 O O . ASP A 1 288 ? -5.612 -50.225 -9.495 1.00 38.56 288 ASP A O 1
ATOM 2346 N N . ASP A 1 289 ? -6.870 -49.570 -7.748 1.00 40.84 289 ASP A N 1
ATOM 2347 C CA . ASP A 1 289 ? -7.149 -50.913 -7.239 1.00 40.84 289 ASP A CA 1
ATOM 2348 C C . ASP A 1 289 ? -8.247 -51.534 -8.118 1.00 40.84 289 ASP A C 1
ATOM 2350 O O . ASP A 1 289 ? -9.444 -51.251 -8.005 1.00 40.84 289 ASP A O 1
ATOM 2354 N N . ASP A 1 290 ? -7.779 -52.356 -9.050 1.00 42.94 290 ASP A N 1
ATOM 2355 C CA . ASP A 1 290 ? -8.537 -53.177 -9.984 1.00 42.94 290 ASP A CA 1
ATOM 2356 C C . ASP A 1 290 ? -9.150 -54.378 -9.230 1.00 42.94 290 ASP A C 1
ATOM 2358 O O . ASP A 1 290 ? -8.579 -55.470 -9.187 1.00 42.94 290 ASP A O 1
ATOM 2362 N N . ASP A 1 291 ? -10.311 -54.190 -8.596 1.00 42.19 291 ASP A N 1
ATOM 2363 C CA . ASP A 1 291 ? -11.113 -55.308 -8.078 1.00 42.19 291 ASP A CA 1
ATOM 2364 C C . ASP A 1 291 ? -11.866 -55.978 -9.243 1.00 42.19 291 ASP A C 1
ATOM 2366 O O . ASP A 1 291 ? -12.945 -55.550 -9.666 1.00 42.19 291 ASP A O 1
ATOM 2370 N N . SER A 1 292 ? -11.269 -57.052 -9.767 1.00 47.78 292 SER A N 1
ATOM 2371 C CA . SER A 1 292 ? -11.925 -58.017 -10.656 1.00 47.78 292 SER A CA 1
ATOM 2372 C C . SER A 1 292 ? -12.537 -59.170 -9.845 1.00 47.78 292 SER A C 1
ATOM 2374 O O . SER A 1 292 ? -11.799 -59.860 -9.147 1.00 47.78 292 SER A O 1
ATOM 2376 N N . ASP A 1 293 ? -13.848 -59.379 -10.030 1.00 40.66 293 ASP A N 1
ATOM 2377 C CA . ASP A 1 293 ? -14.696 -60.564 -9.739 1.00 40.66 293 ASP A CA 1
ATOM 2378 C C . ASP A 1 293 ? -14.650 -61.248 -8.350 1.00 40.66 293 ASP A C 1
ATOM 2380 O O . ASP A 1 293 ? -13.692 -61.986 -8.024 1.00 40.66 293 ASP A O 1
#

Foldseek 3Di:
DVVQLVVLVVVLVVCCVPQVVVDPVRCVSVDPVSVVSNCQVVCCVQQNHCVQGVVVVVVVVVVVLVVQCPDPVCSPVSSVVVVVVVVVLVVCCVVVVCQQVSQDPVGHGQQDADPQWDDDDPPSQKIFGDPKAQFDFDDPVVLQLVLVVCCQAVVDDSVVSSVPDDRGDIDTQWIAGGPPGDIEGHPVRDDVPPDDQDLRDFDFWDQHPNDTDDDQFPQVPDDLQVDWTKGDDRPDPHPDDPVRTDHRWGKDWDPDDPPDDIIITIGDNSNSDDPPPPDDPPPPPPPPPDDDD